Protein AF-A0A2R6CKK8-F1 (afdb_monomer_lite)

Sequence (234 aa):
MTVLDGSDPTDPTEVAMLETSEQFASAGATNSVAVSDRVLAVAVAAQPDQEPGRILFYDTDTLAFLASVTVGALPDYVTFSPDGSYLLSADEGEPSDDYSVDPEDDIEEGDQPADAAGDLGPEGLTFVSAADSPIDDALLIVGFETSGTTGVFRIKDAPPAIVGDSVPRDLDGDGFYEDIDGDGEFTIGDVQVFFQNYQSDVVQNNAEFFNFSESEPSEVSIGDVQALFQQVVD

Structure (mmCIF, N/CA/C/O backbone):
data_AF-A0A2R6CKK8-F1
#
_entry.id   AF-A0A2R6CKK8-F1
#
loop_
_atom_site.group_PDB
_atom_site.id
_atom_site.type_symbol
_atom_site.label_atom_id
_atom_site.label_alt_id
_atom_site.label_comp_id
_atom_site.label_asym_id
_atom_site.label_entity_id
_atom_site.label_seq_id
_atom_site.pdbx_PDB_ins_code
_atom_site.Cartn_x
_atom_site.Cartn_y
_atom_site.Cartn_z
_atom_site.occupancy
_atom_site.B_iso_or_equiv
_atom_site.auth_seq_id
_atom_site.auth_comp_id
_atom_site.auth_asym_id
_atom_site.auth_atom_id
_atom_site.pdbx_PDB_model_num
ATOM 1 N N . MET A 1 1 ? 13.133 -12.954 -16.048 1.00 88.19 1 MET A N 1
ATOM 2 C CA . MET A 1 1 ? 13.776 -13.249 -14.746 1.00 88.19 1 MET A CA 1
ATOM 3 C C . MET A 1 1 ? 14.275 -14.690 -14.731 1.00 88.19 1 MET A C 1
ATOM 5 O O . MET A 1 1 ? 13.560 -15.567 -15.198 1.00 88.19 1 MET A O 1
ATOM 9 N N . THR A 1 2 ? 15.469 -14.953 -14.202 1.00 92.88 2 THR A N 1
ATOM 10 C CA . THR A 1 2 ? 16.039 -16.312 -14.117 1.00 92.88 2 THR A CA 1
ATOM 11 C C . THR A 1 2 ? 15.906 -16.865 -12.698 1.00 92.88 2 THR A C 1
ATOM 13 O O . THR A 1 2 ? 16.197 -16.161 -11.736 1.00 92.88 2 THR A O 1
ATOM 16 N N . VAL A 1 3 ? 15.493 -18.125 -12.566 1.00 93.62 3 VAL A N 1
ATOM 17 C CA . VAL A 1 3 ? 15.428 -18.864 -11.298 1.00 93.62 3 VAL A CA 1
ATOM 18 C C . VAL A 1 3 ? 16.642 -19.781 -11.208 1.00 93.62 3 VAL A C 1
ATOM 20 O O . VAL A 1 3 ? 16.889 -20.580 -12.115 1.00 93.62 3 VAL A O 1
ATOM 23 N N . LEU A 1 4 ? 17.394 -19.673 -10.113 1.00 95.44 4 LEU A N 1
ATOM 24 C CA . LEU A 1 4 ? 18.636 -20.413 -9.897 1.00 95.44 4 LEU A CA 1
ATOM 25 C C . LEU A 1 4 ? 18.508 -21.376 -8.708 1.00 95.44 4 LEU A C 1
ATOM 27 O O . LEU A 1 4 ? 17.926 -21.033 -7.681 1.00 95.44 4 LEU A O 1
ATOM 31 N N . ASP A 1 5 ? 19.109 -22.557 -8.823 1.00 94.38 5 ASP A N 1
ATOM 32 C CA . ASP A 1 5 ? 19.432 -23.421 -7.690 1.00 94.38 5 ASP A CA 1
ATOM 33 C C . ASP A 1 5 ? 20.732 -22.907 -7.067 1.00 94.38 5 ASP A C 1
ATOM 35 O O . ASP A 1 5 ? 21.806 -22.997 -7.666 1.00 94.38 5 ASP A O 1
ATOM 39 N N . GLY A 1 6 ? 20.605 -22.334 -5.871 1.00 93.75 6 GLY A N 1
ATOM 40 C CA . GLY A 1 6 ? 21.709 -21.800 -5.075 1.00 93.75 6 GLY A CA 1
ATOM 41 C C . GLY A 1 6 ? 22.195 -22.738 -3.968 1.00 93.75 6 GLY A C 1
ATOM 42 O O . GLY A 1 6 ? 22.803 -22.265 -3.008 1.00 93.75 6 GLY A O 1
ATOM 43 N N . SER A 1 7 ? 21.906 -24.043 -4.039 1.00 96.44 7 SER A N 1
ATOM 44 C CA . SER A 1 7 ? 22.370 -25.023 -3.044 1.00 96.44 7 SER A CA 1
ATOM 45 C C . SER A 1 7 ? 23.898 -25.058 -2.901 1.00 96.44 7 SER A C 1
ATOM 47 O O . SER A 1 7 ? 24.397 -25.304 -1.799 1.00 96.44 7 SER A O 1
ATOM 49 N N . ASP A 1 8 ? 24.628 -24.734 -3.974 1.00 95.31 8 ASP A N 1
ATOM 50 C CA . ASP A 1 8 ? 26.007 -24.248 -3.917 1.00 95.31 8 ASP A CA 1
ATOM 51 C C . ASP A 1 8 ? 26.038 -22.736 -4.221 1.00 95.31 8 ASP A C 1
ATOM 53 O O . ASP A 1 8 ? 25.926 -22.334 -5.380 1.00 95.31 8 ASP A O 1
ATOM 57 N N . PRO A 1 9 ? 26.220 -21.863 -3.212 1.00 93.94 9 PRO A N 1
ATOM 58 C CA . PRO A 1 9 ? 26.239 -20.418 -3.431 1.00 93.94 9 PRO A CA 1
ATOM 59 C C . PRO A 1 9 ? 27.462 -19.937 -4.229 1.00 93.94 9 PRO A C 1
ATOM 61 O O . PRO A 1 9 ? 27.514 -18.772 -4.615 1.00 93.94 9 PRO A O 1
ATOM 64 N N . THR A 1 10 ? 28.466 -20.793 -4.452 1.00 97.00 10 THR A N 1
ATOM 65 C CA . THR A 1 10 ? 29.644 -20.466 -5.269 1.00 97.00 10 THR A CA 1
ATOM 66 C C . THR A 1 10 ? 29.502 -20.876 -6.735 1.00 97.00 10 THR A C 1
ATOM 68 O O . THR A 1 10 ? 30.294 -20.410 -7.555 1.00 97.00 10 THR A O 1
ATOM 71 N N . ASP A 1 11 ? 28.499 -21.694 -7.066 1.00 96.00 11 ASP A N 1
ATOM 72 C CA . ASP A 1 11 ? 28.201 -22.169 -8.423 1.00 96.00 11 ASP A CA 1
ATOM 73 C C . ASP A 1 11 ? 26.680 -22.338 -8.624 1.00 96.00 11 ASP A C 1
ATOM 75 O O . ASP A 1 11 ? 26.176 -23.461 -8.716 1.00 96.00 11 ASP A O 1
ATOM 79 N N . PRO A 1 12 ? 25.907 -21.237 -8.638 1.00 96.56 12 PRO A N 1
ATOM 80 C CA . PRO A 1 12 ? 24.469 -21.314 -8.846 1.00 96.56 12 PRO A CA 1
ATOM 81 C C . PRO A 1 12 ? 24.156 -21.793 -10.267 1.00 96.56 12 PRO A C 1
ATOM 83 O O . PRO A 1 12 ? 24.749 -21.331 -11.244 1.00 96.56 12 PRO A O 1
ATOM 86 N N . THR A 1 13 ? 23.181 -22.691 -10.394 1.00 97.50 13 THR A N 1
ATOM 87 C CA . THR A 1 13 ? 22.786 -23.261 -11.693 1.00 97.50 13 THR A CA 1
ATOM 88 C C . THR A 1 13 ? 21.373 -22.852 -12.072 1.00 97.50 13 THR A C 1
ATOM 90 O O . THR A 1 13 ? 20.513 -22.693 -11.215 1.00 97.50 13 THR A O 1
ATOM 93 N N . GLU A 1 14 ? 21.117 -22.659 -13.363 1.00 96.75 14 GLU A N 1
ATOM 94 C CA . GLU A 1 14 ? 19.786 -22.280 -13.837 1.00 96.75 14 GLU A CA 1
ATOM 95 C C . GLU A 1 14 ? 18.788 -23.438 -13.720 1.00 96.75 14 GLU A C 1
ATOM 97 O O . GLU A 1 14 ? 19.034 -24.543 -14.206 1.00 96.75 14 GLU A O 1
ATOM 102 N N . VAL A 1 15 ? 17.644 -23.154 -13.095 1.00 95.25 15 VAL A N 1
ATOM 103 C CA . VAL A 1 15 ? 16.503 -24.072 -12.962 1.00 95.25 15 VAL A CA 1
ATOM 104 C C . VAL A 1 15 ? 15.436 -23.749 -13.997 1.00 95.25 15 VAL A C 1
ATOM 106 O O . VAL A 1 15 ? 14.879 -24.659 -14.613 1.00 95.25 15 VAL A O 1
ATOM 109 N N . ALA A 1 16 ? 15.132 -22.462 -14.173 1.00 94.88 16 ALA A N 1
ATOM 110 C CA . ALA A 1 16 ? 14.088 -22.000 -15.074 1.00 94.88 16 ALA A CA 1
ATOM 111 C C . ALA A 1 16 ? 14.287 -20.536 -15.479 1.00 94.88 16 ALA A C 1
ATOM 113 O O . ALA A 1 16 ? 14.941 -19.758 -14.782 1.00 94.88 16 ALA A O 1
ATOM 114 N N . MET A 1 17 ? 13.621 -20.151 -16.565 1.00 93.31 17 MET A N 1
ATOM 115 C CA . MET A 1 17 ? 13.471 -18.766 -16.991 1.00 93.31 17 MET A CA 1
ATOM 116 C C . MET A 1 17 ? 11.987 -18.399 -16.978 1.00 93.31 17 MET A C 1
ATOM 118 O O . MET A 1 17 ? 11.164 -19.089 -17.577 1.00 93.31 17 MET A O 1
ATOM 122 N N . LEU A 1 18 ? 11.657 -17.327 -16.263 1.00 93.25 18 LEU A N 1
ATOM 123 C CA . LEU A 1 18 ? 10.330 -16.727 -16.229 1.00 93.25 18 LEU A CA 1
ATOM 124 C C . LEU A 1 18 ? 10.296 -15.531 -17.181 1.00 93.25 18 LEU A C 1
ATOM 126 O O . LEU A 1 18 ? 10.917 -14.492 -16.927 1.00 93.25 18 LEU A O 1
ATOM 130 N N . GLU A 1 19 ? 9.575 -15.710 -18.285 1.00 93.56 19 GLU A N 1
ATOM 131 C CA . GLU A 1 19 ? 9.385 -14.714 -19.338 1.00 93.56 19 GLU A CA 1
ATOM 132 C C . GLU A 1 19 ? 8.219 -13.789 -18.977 1.00 93.56 19 GLU A C 1
ATOM 134 O O . GLU A 1 19 ? 7.049 -14.091 -19.215 1.00 93.56 19 GLU A O 1
ATOM 139 N N . THR A 1 20 ? 8.527 -12.634 -18.386 1.00 93.75 20 THR A N 1
ATOM 140 C CA . THR A 1 20 ? 7.512 -11.649 -17.972 1.00 93.75 20 THR A CA 1
ATOM 141 C C . THR A 1 20 ? 6.719 -11.101 -19.159 1.00 93.75 20 THR A C 1
ATOM 143 O O . THR A 1 20 ? 5.530 -10.816 -19.025 1.00 93.75 20 THR A O 1
ATOM 146 N N . SER A 1 21 ? 7.339 -11.059 -20.344 1.00 94.44 21 SER A N 1
ATOM 147 C CA . SER A 1 21 ? 6.704 -10.641 -21.598 1.00 94.44 21 SER A CA 1
ATOM 148 C C . SER A 1 21 ? 5.512 -11.511 -22.024 1.00 94.44 21 SER A C 1
ATOM 150 O O . SER A 1 21 ? 4.631 -11.031 -22.739 1.00 94.44 21 SER A O 1
ATOM 152 N N . GLU A 1 22 ? 5.425 -12.762 -21.553 1.00 95.00 22 GLU A N 1
ATOM 153 C CA . GLU A 1 22 ? 4.260 -13.621 -21.802 1.00 95.00 22 GLU A CA 1
ATOM 154 C C . GLU A 1 22 ? 3.007 -13.135 -21.063 1.00 95.00 22 GLU A C 1
ATOM 156 O O . GLU A 1 22 ? 1.893 -13.348 -21.542 1.00 95.00 22 GLU A O 1
ATOM 161 N N . GLN A 1 23 ? 3.187 -12.482 -19.910 1.00 96.69 23 GLN A N 1
ATOM 162 C CA . GLN A 1 23 ? 2.096 -12.009 -19.047 1.00 96.69 23 GLN A CA 1
ATOM 163 C C . GLN A 1 23 ? 1.890 -10.496 -19.143 1.00 96.69 23 GLN A C 1
ATOM 165 O O . GLN A 1 23 ? 0.817 -9.984 -18.821 1.00 96.69 23 GLN A O 1
ATOM 170 N N . PHE A 1 24 ? 2.902 -9.776 -19.622 1.00 97.12 24 PHE A N 1
ATOM 171 C CA . PHE A 1 24 ? 2.877 -8.337 -19.799 1.00 97.12 24 PHE A CA 1
ATOM 172 C C . PHE A 1 24 ? 3.635 -7.956 -21.072 1.00 97.12 24 PHE A C 1
ATOM 174 O O . PHE A 1 24 ? 4.856 -7.908 -21.093 1.00 97.12 24 PHE A O 1
ATOM 181 N N . ALA A 1 25 ? 2.909 -7.695 -22.161 1.00 96.44 25 ALA A N 1
ATOM 182 C CA . ALA A 1 25 ? 3.509 -7.530 -23.489 1.00 96.44 25 ALA A CA 1
ATOM 183 C C . ALA A 1 25 ? 4.531 -6.380 -23.587 1.00 96.44 25 ALA A C 1
ATOM 185 O O . ALA A 1 25 ? 5.459 -6.459 -24.389 1.00 96.44 25 ALA A O 1
ATOM 186 N N . SER A 1 26 ? 4.357 -5.329 -22.784 1.00 95.88 26 SER A N 1
ATOM 187 C CA . SER A 1 26 ? 5.274 -4.192 -22.664 1.00 95.88 26 SER A CA 1
ATOM 188 C C . SER A 1 26 ? 6.225 -4.327 -21.472 1.00 95.88 26 SER A C 1
ATOM 190 O O . SER A 1 26 ? 6.715 -3.318 -20.990 1.00 95.88 26 SER A O 1
ATOM 192 N N . ALA A 1 27 ? 6.468 -5.541 -20.968 1.00 96.44 27 ALA A N 1
ATOM 193 C CA . ALA A 1 27 ? 7.395 -5.757 -19.862 1.00 96.44 27 ALA A CA 1
ATOM 194 C C . ALA A 1 27 ? 8.793 -5.218 -20.197 1.00 96.44 27 ALA A C 1
ATOM 196 O O . ALA A 1 27 ? 9.418 -5.637 -21.176 1.00 96.44 27 ALA A O 1
ATOM 197 N N . GLY A 1 28 ? 9.263 -4.314 -19.347 1.00 95.06 28 GLY A N 1
ATOM 198 C CA . GLY A 1 28 ? 10.630 -3.834 -19.269 1.00 95.06 28 GLY A CA 1
ATOM 199 C C . GLY A 1 28 ? 11.424 -4.603 -18.219 1.00 95.06 28 GLY A C 1
ATOM 200 O O . GLY A 1 28 ? 11.384 -5.837 -18.154 1.00 95.06 28 GLY A O 1
ATOM 201 N N . ALA A 1 29 ? 12.178 -3.860 -17.412 1.00 93.25 29 ALA A N 1
ATOM 202 C CA . ALA A 1 29 ? 13.008 -4.416 -16.354 1.00 93.25 29 ALA A CA 1
ATOM 203 C C . ALA A 1 29 ? 12.176 -5.103 -15.256 1.00 93.25 29 ALA A C 1
ATOM 205 O O . ALA A 1 29 ? 11.026 -4.750 -14.994 1.00 93.25 29 ALA A O 1
ATOM 206 N N . THR A 1 30 ? 12.770 -6.119 -14.626 1.00 95.31 30 THR A N 1
ATOM 207 C CA . THR A 1 30 ? 12.259 -6.707 -13.383 1.00 95.31 30 THR A CA 1
ATOM 208 C C . THR A 1 30 ? 13.112 -6.190 -12.234 1.00 95.31 30 THR A C 1
ATOM 210 O O . THR A 1 30 ? 14.274 -6.597 -12.147 1.00 95.31 30 THR A O 1
ATOM 213 N N . ASN A 1 31 ? 12.560 -5.317 -11.395 1.00 93.62 31 ASN A N 1
ATOM 214 C CA . ASN A 1 31 ? 13.356 -4.525 -10.451 1.00 93.62 31 ASN A CA 1
ATOM 215 C C . ASN A 1 31 ? 13.451 -5.191 -9.073 1.00 93.62 31 ASN A C 1
ATOM 217 O O . ASN A 1 31 ? 14.537 -5.300 -8.508 1.00 93.62 31 ASN A O 1
ATOM 221 N N . SER A 1 32 ? 12.349 -5.771 -8.588 1.00 95.69 32 SER A N 1
ATOM 222 C CA . SER A 1 32 ? 12.300 -6.384 -7.258 1.00 95.69 32 SER A CA 1
ATOM 223 C C . SER A 1 32 ? 11.451 -7.649 -7.197 1.00 95.69 32 SER A C 1
ATOM 225 O O . SER A 1 32 ? 10.619 -7.928 -8.065 1.00 95.69 32 SER A O 1
ATOM 227 N N . VAL A 1 33 ? 11.707 -8.452 -6.164 1.00 96.56 33 VAL A N 1
ATOM 228 C CA . VAL A 1 33 ? 10.987 -9.688 -5.866 1.00 96.56 33 VAL A CA 1
ATOM 229 C C . VAL A 1 33 ? 10.734 -9.830 -4.370 1.00 96.56 33 VAL A C 1
ATOM 231 O O . VAL A 1 33 ? 11.612 -9.564 -3.552 1.00 96.56 33 VAL A O 1
ATOM 234 N N . ALA A 1 34 ? 9.560 -10.344 -4.014 1.00 96.31 34 ALA A N 1
ATOM 235 C CA . ALA A 1 34 ? 9.204 -10.695 -2.642 1.00 96.31 34 ALA A CA 1
ATOM 236 C C . ALA A 1 34 ? 8.512 -12.058 -2.603 1.00 96.31 34 ALA A C 1
ATOM 238 O O . ALA A 1 34 ? 7.864 -12.462 -3.568 1.00 96.31 34 ALA A O 1
ATOM 239 N N . VAL A 1 35 ? 8.633 -12.779 -1.487 1.00 96.44 35 VAL A N 1
ATOM 240 C CA . VAL A 1 35 ? 7.984 -14.084 -1.309 1.00 96.44 35 VAL A CA 1
ATOM 241 C C . VAL A 1 35 ? 7.219 -14.113 0.006 1.00 96.44 35 VAL A C 1
ATOM 243 O O . VAL A 1 35 ? 7.790 -13.815 1.053 1.00 96.44 35 VAL A O 1
ATOM 246 N N . SER A 1 36 ? 5.959 -14.539 -0.044 1.00 95.94 36 SER A N 1
ATOM 247 C CA . SER A 1 36 ? 5.143 -14.847 1.134 1.00 95.94 36 SER A CA 1
ATOM 248 C C . SER A 1 36 ? 4.247 -16.047 0.846 1.00 95.94 36 SER A C 1
ATOM 250 O O . SER A 1 36 ? 3.729 -16.171 -0.258 1.00 95.94 36 SER A O 1
ATOM 252 N N . ASP A 1 37 ? 4.119 -16.974 1.798 1.00 94.38 37 ASP A N 1
ATOM 253 C CA . ASP A 1 37 ? 3.236 -18.151 1.715 1.00 94.38 37 ASP A CA 1
ATOM 254 C C . ASP A 1 37 ? 3.223 -18.889 0.358 1.00 94.38 37 ASP A C 1
ATOM 256 O O . ASP A 1 37 ? 2.177 -19.270 -0.164 1.00 94.38 37 ASP A O 1
ATOM 260 N N . ARG A 1 38 ? 4.419 -19.160 -0.189 1.00 95.00 38 ARG A N 1
ATOM 261 C CA . ARG A 1 38 ? 4.648 -19.811 -1.503 1.00 95.00 38 ARG A CA 1
ATOM 262 C C . ARG A 1 38 ? 4.206 -19.008 -2.728 1.00 95.00 38 ARG A C 1
ATOM 264 O O . ARG A 1 38 ? 4.133 -19.550 -3.830 1.00 95.00 38 ARG A O 1
ATOM 271 N N . VAL A 1 39 ? 3.948 -17.722 -2.568 1.00 97.06 39 VAL A N 1
ATOM 272 C CA . VAL A 1 39 ? 3.705 -16.794 -3.665 1.00 97.06 39 VAL A CA 1
ATOM 273 C C . VAL A 1 39 ? 4.942 -15.926 -3.846 1.00 97.06 39 VAL A C 1
ATOM 275 O O . VAL A 1 39 ? 5.394 -15.275 -2.909 1.00 97.06 39 VAL A O 1
ATOM 278 N N . LEU A 1 40 ? 5.486 -15.924 -5.057 1.00 97.50 40 LEU A N 1
ATOM 279 C CA . LEU A 1 40 ? 6.509 -14.994 -5.519 1.00 97.50 40 LEU A CA 1
ATOM 280 C C . LEU A 1 40 ? 5.822 -13.815 -6.209 1.00 97.50 40 LEU A C 1
ATOM 282 O O . LEU A 1 40 ? 5.138 -14.016 -7.209 1.00 97.50 40 LEU A O 1
ATOM 286 N N . ALA A 1 41 ? 6.034 -12.606 -5.702 1.00 97.88 41 ALA A N 1
ATOM 287 C CA . ALA A 1 41 ? 5.706 -11.353 -6.368 1.00 97.88 41 ALA A CA 1
ATOM 288 C C . ALA A 1 41 ? 6.947 -10.821 -7.096 1.00 97.88 41 ALA A C 1
ATOM 290 O O . ALA A 1 41 ? 8.044 -10.846 -6.538 1.00 97.88 41 ALA A O 1
ATOM 291 N N . VAL A 1 42 ? 6.775 -10.345 -8.328 1.00 98.06 42 VAL A N 1
ATOM 292 C CA . VAL A 1 42 ? 7.837 -9.765 -9.163 1.00 98.06 42 VAL A CA 1
ATOM 293 C C . VAL A 1 42 ? 7.382 -8.399 -9.655 1.00 98.06 42 VAL A C 1
ATOM 295 O O . VAL A 1 42 ? 6.372 -8.324 -10.354 1.00 98.06 42 VAL A O 1
ATOM 298 N N . ALA A 1 43 ? 8.127 -7.350 -9.320 1.00 97.25 43 ALA A N 1
ATOM 299 C CA . ALA A 1 43 ? 7.922 -6.000 -9.828 1.00 97.25 43 ALA A CA 1
ATOM 300 C C . ALA A 1 43 ? 8.483 -5.883 -11.247 1.00 97.25 43 ALA A C 1
ATOM 302 O O . ALA A 1 43 ? 9.638 -6.241 -11.493 1.00 97.25 43 ALA A O 1
ATOM 303 N N . VAL A 1 44 ? 7.651 -5.447 -12.191 1.00 97.75 44 VAL A N 1
ATOM 304 C CA . VAL A 1 44 ? 7.986 -5.374 -13.615 1.00 97.75 44 VAL A CA 1
ATOM 305 C C . VAL A 1 44 ? 7.596 -4.009 -14.166 1.00 97.75 44 VAL A C 1
ATOM 307 O O . VAL A 1 44 ? 6.410 -3.683 -14.241 1.00 97.75 44 VAL A O 1
ATOM 310 N N . ALA A 1 45 ? 8.589 -3.242 -14.604 1.00 96.19 45 ALA A N 1
ATOM 311 C CA . ALA A 1 45 ? 8.390 -1.981 -15.303 1.00 96.19 45 ALA A CA 1
ATOM 312 C C . ALA A 1 45 ? 7.706 -2.183 -16.662 1.00 96.19 45 ALA A C 1
ATOM 314 O O . ALA A 1 45 ? 7.761 -3.266 -17.258 1.00 96.19 45 ALA A O 1
ATOM 315 N N . ALA A 1 46 ? 7.056 -1.136 -17.161 1.00 96.38 46 ALA A N 1
ATOM 316 C CA . ALA A 1 46 ? 6.544 -1.089 -18.523 1.00 96.38 46 ALA A CA 1
ATOM 317 C C . ALA A 1 46 ? 7.614 -0.581 -19.506 1.00 96.38 46 ALA A C 1
ATOM 319 O O . ALA A 1 46 ? 8.745 -0.290 -19.134 1.00 96.38 46 ALA A O 1
ATOM 320 N N . GLN A 1 47 ? 7.257 -0.515 -20.787 1.00 94.12 47 GLN A N 1
ATOM 321 C CA . GLN A 1 47 ? 8.034 0.134 -21.837 1.00 94.12 47 GLN A CA 1
ATOM 322 C C . GLN A 1 47 ? 7.060 0.936 -22.715 1.00 94.12 47 GLN A C 1
ATOM 324 O O . GLN A 1 47 ? 6.208 0.318 -23.372 1.00 94.12 47 GLN A O 1
ATOM 329 N N . PRO A 1 48 ? 7.175 2.276 -22.769 1.00 92.69 48 PRO A N 1
ATOM 330 C CA . PRO A 1 48 ? 8.167 3.107 -22.065 1.00 92.69 48 PRO A CA 1
ATOM 331 C C . PRO A 1 48 ? 7.978 3.109 -20.537 1.00 92.69 48 PRO A C 1
ATOM 333 O O . PRO A 1 48 ? 6.936 2.679 -20.046 1.00 92.69 48 PRO A O 1
ATOM 336 N N . ASP A 1 49 ? 8.992 3.577 -19.809 1.00 89.88 49 ASP A N 1
ATOM 337 C CA . ASP A 1 49 ? 9.070 3.498 -18.341 1.00 89.88 49 ASP A CA 1
ATOM 338 C C . ASP A 1 49 ? 8.011 4.349 -17.620 1.00 89.88 49 ASP A C 1
ATOM 340 O O . ASP A 1 49 ? 7.599 4.016 -16.514 1.00 89.88 49 ASP A O 1
ATOM 344 N N . GLN A 1 50 ? 7.485 5.378 -18.294 1.00 90.38 50 GLN A N 1
ATOM 345 C CA . GLN A 1 50 ? 6.399 6.232 -17.796 1.00 90.38 50 GLN A CA 1
ATOM 346 C C . GLN A 1 50 ? 5.041 5.516 -17.726 1.00 90.38 50 GLN A C 1
ATOM 348 O O . GLN A 1 50 ? 4.100 6.028 -17.122 1.00 90.38 50 GLN A O 1
ATOM 353 N N . GLU A 1 51 ? 4.892 4.367 -18.388 1.00 93.38 51 GLU A N 1
ATOM 354 C CA . GLU A 1 51 ? 3.634 3.626 -18.359 1.00 93.38 51 GLU A CA 1
ATOM 355 C C . GLU A 1 51 ? 3.505 2.800 -17.065 1.00 93.38 51 GLU A C 1
ATOM 357 O O . GLU A 1 51 ? 4.503 2.288 -16.551 1.00 93.38 51 GLU A O 1
ATOM 362 N N . PRO A 1 52 ? 2.273 2.584 -16.568 1.00 94.75 52 PRO A N 1
ATOM 363 C CA . PRO A 1 52 ? 2.017 1.744 -15.402 1.00 94.75 52 PRO A CA 1
ATOM 364 C C . PRO A 1 52 ? 2.653 0.352 -15.513 1.00 94.75 52 PRO A C 1
ATOM 366 O O . PRO A 1 52 ? 2.399 -0.402 -16.466 1.00 94.75 52 PRO A O 1
ATOM 369 N N . GLY A 1 53 ? 3.455 -0.004 -14.512 1.00 96.75 53 GLY A N 1
ATOM 370 C CA . GLY A 1 53 ? 4.076 -1.311 -14.374 1.00 96.75 53 GLY A CA 1
ATOM 371 C C . GLY A 1 53 ? 3.108 -2.377 -13.864 1.00 96.75 53 GLY A C 1
ATOM 372 O O . GLY A 1 53 ? 1.888 -2.194 -13.761 1.00 96.75 53 GLY A O 1
ATOM 373 N N . ARG A 1 54 ? 3.655 -3.552 -13.547 1.00 97.69 54 ARG A N 1
ATOM 374 C CA . ARG A 1 54 ? 2.892 -4.663 -12.970 1.00 97.69 54 ARG A CA 1
ATOM 375 C C . ARG A 1 54 ? 3.654 -5.394 -11.888 1.00 97.69 54 ARG A C 1
ATOM 377 O O . ARG A 1 54 ? 4.843 -5.661 -12.031 1.00 97.69 54 ARG A O 1
ATOM 384 N N . ILE A 1 55 ? 2.905 -5.875 -10.902 1.00 98.25 55 ILE A N 1
ATOM 385 C CA . ILE A 1 55 ? 3.348 -6.976 -10.054 1.00 98.25 55 ILE A CA 1
ATOM 386 C C . ILE A 1 55 ? 2.805 -8.279 -10.630 1.00 98.25 55 ILE A C 1
ATOM 388 O O . ILE A 1 55 ? 1.592 -8.446 -10.788 1.00 98.25 55 ILE A O 1
ATOM 392 N N . LEU A 1 56 ? 3.702 -9.204 -10.962 1.00 98.25 56 LEU A N 1
ATOM 393 C CA . LEU A 1 56 ? 3.364 -10.546 -11.429 1.00 98.25 56 LEU A CA 1
ATOM 394 C C . LEU A 1 56 ? 3.513 -11.547 -10.282 1.00 98.25 56 LEU A C 1
ATOM 396 O O . LEU A 1 56 ? 4.542 -11.569 -9.610 1.00 98.25 56 LEU A O 1
ATOM 400 N N . PHE A 1 57 ? 2.506 -12.397 -10.090 1.00 98.00 57 PHE A N 1
ATOM 401 C CA . PHE A 1 57 ? 2.483 -13.405 -9.035 1.00 98.00 57 PHE A CA 1
ATOM 402 C C . PHE A 1 57 ? 2.686 -14.806 -9.607 1.00 98.00 57 PHE A C 1
ATOM 404 O O . PHE A 1 57 ? 2.017 -15.195 -10.569 1.00 98.00 57 PHE A O 1
ATOM 411 N N . TYR A 1 58 ? 3.562 -15.582 -8.977 1.00 98.06 58 TYR A N 1
ATOM 412 C CA . TYR A 1 58 ? 3.879 -16.958 -9.347 1.00 98.06 58 TYR A CA 1
ATOM 413 C C . TYR A 1 58 ? 3.850 -17.876 -8.125 1.00 98.06 58 TYR A C 1
ATOM 415 O O . TYR A 1 58 ? 4.201 -17.471 -7.021 1.00 98.06 58 TYR A O 1
ATOM 423 N N . ASP A 1 59 ? 3.468 -19.131 -8.326 1.00 97.44 59 ASP A N 1
ATOM 424 C CA . ASP A 1 59 ? 3.598 -20.179 -7.314 1.00 97.44 59 ASP A CA 1
ATOM 425 C C . ASP A 1 59 ? 5.071 -20.598 -7.192 1.00 97.44 59 ASP A C 1
ATOM 427 O O . ASP A 1 59 ? 5.709 -20.913 -8.194 1.00 97.44 59 ASP A O 1
ATOM 431 N N . THR A 1 60 ? 5.644 -20.612 -5.989 1.00 95.94 60 THR A N 1
ATOM 432 C CA . THR A 1 60 ? 7.080 -20.900 -5.811 1.00 95.94 60 THR A CA 1
ATOM 433 C C . THR A 1 60 ? 7.437 -22.369 -6.015 1.00 95.94 60 THR A C 1
ATOM 435 O O . THR A 1 60 ? 8.598 -22.676 -6.275 1.00 95.94 60 THR A O 1
ATOM 438 N N . ASP A 1 61 ? 6.473 -23.284 -5.878 1.00 94.69 61 ASP A N 1
ATOM 439 C CA . ASP A 1 61 ? 6.714 -24.726 -5.992 1.00 94.69 61 ASP A CA 1
ATOM 440 C C . ASP A 1 61 ? 6.709 -25.174 -7.465 1.00 94.69 61 ASP A C 1
ATOM 442 O O . ASP A 1 61 ? 7.465 -26.062 -7.865 1.00 94.69 61 ASP A O 1
ATOM 446 N N . THR A 1 62 ? 5.852 -24.565 -8.284 1.00 96.38 62 THR A N 1
ATOM 447 C CA . THR A 1 62 ? 5.601 -24.948 -9.682 1.00 96.38 62 THR A CA 1
ATOM 448 C C . THR A 1 62 ? 6.034 -23.901 -10.699 1.00 96.38 62 THR A C 1
ATOM 450 O O . THR A 1 62 ? 6.100 -24.213 -11.889 1.00 96.38 62 THR A O 1
ATOM 453 N N . LEU A 1 63 ? 6.319 -22.676 -10.250 1.00 95.62 63 LEU A N 1
ATOM 454 C CA . LEU A 1 63 ? 6.591 -21.496 -11.075 1.00 95.62 63 LEU A CA 1
ATOM 455 C C . LEU A 1 63 ? 5.432 -21.118 -12.012 1.00 95.62 63 LEU A C 1
ATOM 457 O O . LEU A 1 63 ? 5.617 -20.380 -12.980 1.00 95.62 63 LEU A O 1
ATOM 461 N N . ALA A 1 64 ? 4.226 -21.620 -11.738 1.00 96.38 64 ALA A N 1
ATOM 462 C CA . ALA A 1 64 ? 3.039 -21.284 -12.505 1.00 96.38 64 ALA A CA 1
ATOM 463 C C . ALA A 1 64 ? 2.621 -19.835 -12.236 1.00 96.38 64 ALA A C 1
ATOM 465 O O . ALA A 1 64 ? 2.585 -19.399 -11.087 1.00 96.38 64 ALA A O 1
ATOM 466 N N . PHE A 1 65 ? 2.263 -19.108 -13.294 1.00 97.81 65 PHE A N 1
ATOM 467 C CA . PHE A 1 65 ? 1.639 -17.794 -13.164 1.00 97.81 65 PHE A CA 1
ATOM 468 C C . PHE A 1 65 ? 0.296 -17.911 -12.432 1.00 97.81 65 PHE A C 1
ATOM 470 O O . PHE A 1 65 ? -0.525 -18.771 -12.759 1.00 97.81 65 PHE A O 1
ATOM 477 N N . LEU A 1 66 ? 0.081 -17.030 -11.458 1.00 97.62 66 LEU A N 1
ATOM 478 C CA . LEU A 1 66 ? -1.121 -16.980 -10.632 1.00 97.62 66 LEU A CA 1
ATOM 479 C C . LEU A 1 66 ? -2.017 -15.806 -11.024 1.00 97.62 66 LEU A C 1
ATOM 481 O O . LEU A 1 66 ? -3.195 -15.997 -11.324 1.00 97.62 66 LEU A O 1
ATOM 485 N N . ALA A 1 67 ? -1.464 -14.594 -11.001 1.00 97.50 67 ALA A N 1
ATOM 486 C CA . ALA A 1 67 ? -2.198 -13.354 -11.216 1.00 97.50 67 ALA A CA 1
ATOM 487 C C . ALA A 1 67 ? -1.242 -12.193 -11.524 1.00 97.50 67 ALA A C 1
ATOM 489 O O . ALA A 1 67 ? -0.027 -12.313 -11.381 1.00 97.50 67 ALA A O 1
ATOM 490 N N . SER A 1 68 ? -1.802 -11.045 -11.903 1.00 97.69 68 SER A N 1
ATOM 491 C CA . SER A 1 68 ? -1.059 -9.788 -12.010 1.00 97.69 68 SER A CA 1
ATOM 492 C C . SER A 1 68 ? -1.901 -8.616 -11.528 1.00 97.69 68 SER A C 1
ATOM 494 O O . SER A 1 68 ? -3.106 -8.603 -11.791 1.00 97.69 68 SER A O 1
ATOM 496 N N . VAL A 1 69 ? -1.257 -7.611 -10.944 1.00 96.06 69 VAL A N 1
ATOM 497 C CA . VAL A 1 69 ? -1.864 -6.325 -10.572 1.00 96.06 69 VAL A CA 1
ATOM 498 C C . VAL A 1 69 ? -1.102 -5.202 -11.275 1.00 96.06 69 VAL A C 1
ATOM 500 O O . VAL A 1 69 ? 0.116 -5.287 -11.414 1.00 96.06 69 VAL A O 1
ATOM 503 N N . THR A 1 70 ? -1.820 -4.193 -11.769 1.00 96.00 70 THR A N 1
ATOM 504 C CA . THR A 1 70 ? -1.216 -2.964 -12.309 1.00 96.00 70 THR A CA 1
ATOM 505 C C . THR A 1 70 ? -0.861 -2.037 -11.150 1.00 96.00 70 THR A C 1
ATOM 507 O O . THR A 1 70 ? -1.683 -1.867 -10.253 1.00 96.00 70 THR A O 1
ATOM 510 N N . VAL A 1 71 ? 0.330 -1.453 -11.193 1.00 94.19 71 VAL A N 1
ATOM 511 C CA . VAL A 1 71 ? 0.852 -0.477 -10.218 1.00 94.19 71 VAL A CA 1
ATOM 512 C C . VAL A 1 71 ? 1.335 0.771 -10.962 1.00 94.19 71 VAL A C 1
ATOM 514 O O . VAL A 1 71 ? 1.122 0.860 -12.175 1.00 94.19 71 VAL A O 1
ATOM 517 N N . GLY A 1 72 ? 1.928 1.736 -10.264 1.00 90.38 72 GLY A N 1
ATOM 518 C CA . GLY A 1 72 ? 2.489 2.948 -10.850 1.00 90.38 72 GLY A CA 1
ATOM 519 C C . GLY A 1 72 ? 3.632 2.688 -11.835 1.00 90.38 72 GLY A C 1
ATOM 520 O O . GLY A 1 72 ? 3.983 1.547 -12.163 1.00 90.38 72 GLY A O 1
ATOM 521 N N . ALA A 1 73 ? 4.172 3.776 -12.376 1.00 91.94 73 ALA A N 1
ATOM 522 C CA . ALA A 1 73 ? 5.323 3.731 -13.269 1.00 91.94 73 ALA A CA 1
ATOM 523 C C . ALA A 1 73 ? 6.577 3.294 -12.495 1.00 91.94 73 ALA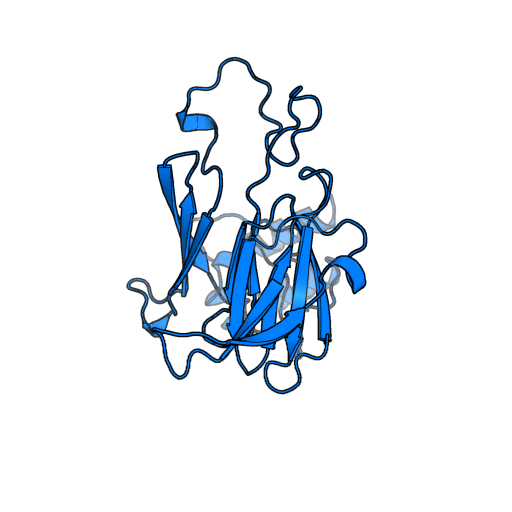 A C 1
ATOM 525 O O . ALA A 1 73 ? 6.759 3.684 -11.347 1.00 91.94 73 ALA A O 1
ATOM 526 N N . LEU A 1 74 ? 7.433 2.488 -13.132 1.00 92.31 74 LEU A N 1
ATOM 527 C CA . LEU A 1 74 ? 8.687 1.995 -12.539 1.00 92.31 74 LEU A CA 1
ATOM 528 C C . LEU A 1 74 ? 8.540 1.433 -11.104 1.00 92.31 74 LEU A C 1
ATOM 530 O O . LEU A 1 74 ? 9.123 1.973 -10.169 1.00 92.31 74 LEU A O 1
ATOM 534 N N . PRO A 1 75 ? 7.797 0.327 -10.899 1.00 94.00 75 PRO A N 1
ATOM 535 C CA . PRO A 1 75 ? 7.761 -0.335 -9.601 1.00 94.00 75 PRO A CA 1
ATOM 536 C C . PRO A 1 75 ? 9.149 -0.886 -9.275 1.00 94.00 75 PRO A C 1
ATOM 538 O O . PRO A 1 75 ? 9.596 -1.870 -9.877 1.00 94.00 75 PRO A O 1
ATOM 541 N N . ASP A 1 76 ? 9.832 -0.242 -8.340 1.00 90.44 76 ASP A N 1
ATOM 542 C CA . ASP A 1 76 ? 11.222 -0.526 -8.018 1.00 90.44 76 ASP A CA 1
ATOM 543 C C . ASP A 1 76 ? 11.351 -1.503 -6.849 1.00 90.44 76 ASP A C 1
ATOM 545 O O . ASP A 1 76 ? 12.182 -2.411 -6.884 1.00 90.44 76 ASP A O 1
ATOM 549 N N . TYR A 1 77 ? 10.428 -1.450 -5.881 1.00 92.62 77 TYR A N 1
ATOM 550 C CA . TYR A 1 77 ? 10.439 -2.351 -4.728 1.00 92.62 77 TYR A CA 1
ATOM 551 C C . TYR A 1 77 ? 9.087 -2.971 -4.431 1.00 92.62 77 TYR A C 1
ATOM 553 O O . TYR A 1 77 ? 8.054 -2.320 -4.513 1.00 92.62 77 TYR A O 1
ATOM 561 N N . VAL A 1 78 ? 9.091 -4.232 -3.995 1.00 94.12 78 VAL A N 1
ATOM 562 C CA . VAL A 1 78 ? 7.896 -4.888 -3.463 1.00 94.12 78 VAL A CA 1
ATOM 563 C C . VAL A 1 78 ? 8.178 -5.597 -2.156 1.00 94.12 78 VAL A C 1
ATOM 565 O O . VAL A 1 78 ? 9.236 -6.192 -1.965 1.00 94.12 78 VAL A O 1
ATOM 568 N N . THR A 1 79 ? 7.199 -5.585 -1.257 1.00 92.69 79 THR A N 1
ATOM 569 C CA . THR A 1 79 ? 7.254 -6.363 -0.019 1.00 92.69 79 THR A CA 1
ATOM 570 C C . THR A 1 79 ? 5.866 -6.802 0.426 1.00 92.69 79 THR A C 1
ATOM 572 O O . THR A 1 79 ? 4.875 -6.127 0.160 1.00 92.69 79 THR A O 1
ATOM 575 N N . PHE A 1 80 ? 5.791 -7.940 1.109 1.00 91.69 80 PHE A N 1
ATOM 576 C CA . PHE A 1 80 ? 4.561 -8.389 1.756 1.00 91.69 80 PHE A CA 1
ATOM 577 C C . PHE A 1 80 ? 4.496 -7.865 3.193 1.00 91.69 80 PHE A C 1
ATOM 579 O O . PHE A 1 80 ? 5.525 -7.742 3.865 1.00 91.69 80 PHE A O 1
ATOM 586 N N . SER A 1 81 ? 3.286 -7.624 3.700 1.00 86.38 81 SER A N 1
ATOM 587 C CA . SER A 1 81 ? 3.076 -7.489 5.141 1.00 86.38 81 SER A CA 1
ATOM 588 C C . SER A 1 81 ? 3.487 -8.789 5.860 1.00 86.38 81 SER A C 1
ATOM 590 O O . SER A 1 81 ? 3.458 -9.866 5.255 1.00 86.38 81 SER A O 1
ATOM 592 N N . PRO A 1 82 ? 3.873 -8.743 7.151 1.00 83.75 82 PRO A N 1
ATOM 593 C CA . PRO A 1 82 ? 4.348 -9.924 7.879 1.00 83.75 82 PRO A CA 1
ATOM 594 C C . PRO A 1 82 ? 3.359 -11.095 7.934 1.00 83.75 82 PRO A C 1
ATOM 596 O O . PRO A 1 82 ? 3.772 -12.246 8.047 1.00 83.75 82 PRO A O 1
ATOM 599 N N . ASP A 1 83 ? 2.062 -10.806 7.880 1.00 82.31 83 ASP A N 1
ATOM 600 C CA . ASP A 1 83 ? 0.969 -11.779 7.834 1.00 82.31 83 ASP A CA 1
ATOM 601 C C . ASP A 1 83 ? 0.555 -12.163 6.399 1.00 82.31 83 ASP A C 1
ATOM 603 O O . ASP A 1 83 ? -0.342 -12.984 6.220 1.00 82.31 83 ASP A O 1
ATOM 607 N N . GLY A 1 84 ? 1.191 -11.571 5.382 1.00 86.19 84 GLY A N 1
ATOM 608 C CA . GLY A 1 84 ? 0.944 -11.821 3.964 1.00 86.19 84 GLY A CA 1
ATOM 609 C C . GLY A 1 84 ? -0.381 -11.279 3.426 1.00 86.19 84 GLY A C 1
ATOM 610 O O . GLY A 1 84 ? -0.705 -11.556 2.272 1.00 86.19 84 GLY A O 1
ATOM 611 N N . SER A 1 85 ? -1.153 -10.535 4.225 1.00 83.00 85 SER A N 1
ATOM 612 C CA . SER A 1 85 ? -2.465 -10.011 3.824 1.00 83.00 85 SER A CA 1
ATOM 613 C C . SER A 1 85 ? -2.375 -8.850 2.829 1.00 83.00 85 SER A C 1
ATOM 615 O O . SER A 1 85 ? -3.282 -8.679 2.013 1.00 83.00 85 SER A O 1
ATOM 617 N N . TYR A 1 86 ? -1.261 -8.115 2.837 1.00 84.38 86 TYR A N 1
ATOM 618 C CA . TYR A 1 86 ? -0.988 -7.006 1.930 1.00 84.38 86 TYR A CA 1
ATOM 619 C C . TYR A 1 86 ? 0.336 -7.192 1.187 1.00 84.38 86 TYR A C 1
ATOM 621 O O . TYR A 1 86 ? 1.278 -7.815 1.681 1.00 84.38 86 TYR A O 1
ATOM 629 N N . LEU A 1 87 ? 0.413 -6.592 0.001 1.00 89.62 87 LEU A N 1
ATOM 630 C CA . LEU A 1 87 ? 1.650 -6.343 -0.728 1.00 89.62 87 LEU A CA 1
ATOM 631 C C . LEU A 1 87 ? 1.742 -4.838 -0.981 1.00 89.62 87 LEU A C 1
ATOM 633 O O . LEU A 1 87 ? 0.767 -4.229 -1.414 1.00 89.62 87 LEU A O 1
ATOM 637 N N . LEU A 1 88 ? 2.910 -4.265 -0.730 1.00 90.12 88 LEU A N 1
ATOM 638 C CA . LEU A 1 88 ? 3.226 -2.874 -1.018 1.00 90.12 88 LEU A CA 1
ATOM 639 C C . LEU A 1 88 ? 4.198 -2.814 -2.195 1.00 90.12 88 LEU A C 1
ATOM 641 O O . LEU A 1 88 ? 5.135 -3.616 -2.247 1.00 90.12 88 LEU A O 1
ATOM 645 N N . SER A 1 89 ? 3.957 -1.874 -3.108 1.00 92.25 89 SER A N 1
ATOM 646 C CA . SER A 1 89 ? 4.863 -1.494 -4.194 1.00 92.25 89 SER A CA 1
ATOM 647 C C . SER A 1 89 ? 5.401 -0.099 -3.903 1.00 92.25 89 SER A C 1
ATOM 649 O O . SER A 1 89 ? 4.645 0.758 -3.448 1.00 92.25 89 SER A O 1
ATOM 651 N N . ALA A 1 90 ? 6.692 0.101 -4.121 1.00 90.62 90 ALA A N 1
ATOM 652 C CA . ALA A 1 90 ? 7.298 1.414 -4.228 1.00 90.62 90 ALA A CA 1
ATOM 653 C C . ALA A 1 90 ? 7.468 1.701 -5.716 1.00 90.62 90 ALA A C 1
ATOM 655 O O . ALA A 1 90 ? 8.211 0.989 -6.394 1.00 90.62 90 ALA A O 1
ATOM 656 N N . ASP A 1 91 ? 6.726 2.686 -6.205 1.00 89.75 91 ASP A N 1
ATOM 657 C CA . ASP A 1 91 ? 6.727 3.081 -7.605 1.00 89.75 91 ASP A CA 1
ATOM 658 C C . ASP A 1 91 ? 7.589 4.343 -7.705 1.00 89.75 91 ASP A C 1
ATOM 660 O O . ASP A 1 91 ? 7.289 5.345 -7.062 1.00 89.75 91 ASP A O 1
ATOM 664 N N . GLU A 1 92 ? 8.724 4.246 -8.398 1.00 84.31 92 GLU A N 1
ATOM 665 C CA . GLU A 1 92 ? 9.740 5.303 -8.404 1.00 84.31 92 GLU A CA 1
ATOM 666 C C . GLU A 1 92 ? 9.263 6.517 -9.200 1.00 84.31 92 GLU A C 1
ATOM 668 O O . GLU A 1 92 ? 9.426 7.646 -8.744 1.00 84.31 92 GLU A O 1
ATOM 673 N N . GLY A 1 93 ? 8.644 6.256 -10.359 1.00 79.25 93 GLY A N 1
ATOM 674 C CA . GLY A 1 93 ? 8.324 7.272 -11.355 1.00 79.25 93 GLY A CA 1
ATOM 675 C C . GLY A 1 93 ? 9.584 7.931 -11.934 1.00 79.25 93 GLY A C 1
ATOM 676 O O . GLY A 1 93 ? 10.489 8.342 -11.222 1.00 79.25 93 GLY A O 1
ATOM 677 N N . GLU A 1 94 ? 9.658 8.070 -13.257 1.00 73.81 94 GLU A N 1
ATOM 678 C CA . GLU A 1 94 ? 10.703 8.894 -13.874 1.00 73.81 94 GLU A CA 1
ATOM 679 C C . GLU A 1 94 ? 10.136 9.668 -15.064 1.00 73.81 94 GLU A C 1
ATOM 681 O O . GLU A 1 94 ? 9.376 9.095 -15.862 1.00 73.81 94 GLU A O 1
ATOM 686 N N . PRO A 1 95 ? 10.526 10.942 -15.250 1.00 74.81 95 PRO A N 1
ATOM 687 C CA . PRO A 1 95 ? 10.148 11.696 -16.429 1.00 74.81 95 PRO A CA 1
ATOM 688 C C . PRO A 1 95 ? 10.759 11.101 -17.700 1.00 74.81 95 PRO A C 1
ATOM 690 O O . PRO A 1 95 ? 11.812 10.462 -17.692 1.00 74.81 95 PRO A O 1
ATOM 693 N N . SER A 1 96 ? 10.118 11.356 -18.840 1.00 76.38 96 SER A N 1
ATOM 694 C CA . SER A 1 96 ? 10.708 11.077 -20.147 1.00 76.38 96 SER A CA 1
ATOM 695 C C . SER A 1 96 ? 11.998 11.885 -20.347 1.00 76.38 96 SER A C 1
ATOM 697 O O . SER A 1 96 ? 12.161 12.963 -19.783 1.00 76.38 96 SER A O 1
ATOM 699 N N . ASP A 1 97 ? 12.894 11.426 -21.229 1.00 76.38 97 ASP A N 1
ATOM 700 C CA . ASP A 1 97 ? 14.170 12.111 -21.536 1.00 76.38 97 ASP A CA 1
ATOM 701 C C . ASP A 1 97 ? 14.016 13.603 -21.905 1.00 76.38 97 ASP A C 1
ATOM 703 O O . ASP A 1 97 ? 14.941 14.407 -21.753 1.00 76.38 97 ASP A O 1
ATOM 707 N N . ASP A 1 98 ? 12.868 13.967 -22.479 1.00 76.75 98 ASP A N 1
ATOM 708 C CA . ASP A 1 98 ? 12.527 15.332 -22.877 1.00 76.75 98 ASP A CA 1
ATOM 709 C C . ASP A 1 98 ? 11.631 16.067 -21.870 1.00 76.75 98 ASP A C 1
ATOM 711 O O . ASP A 1 98 ? 11.194 17.182 -22.165 1.00 76.75 98 ASP A O 1
ATOM 715 N N . TYR A 1 99 ? 11.376 15.454 -20.709 1.00 72.81 99 TYR A N 1
ATOM 716 C CA . TYR A 1 99 ? 10.529 15.941 -19.620 1.00 72.81 99 TYR A CA 1
ATOM 717 C C . TYR A 1 99 ? 9.104 16.300 -20.067 1.00 72.81 99 TYR A C 1
ATOM 719 O O . TYR A 1 99 ? 8.440 17.144 -19.472 1.00 72.81 99 TYR A O 1
ATOM 727 N N . SER A 1 100 ? 8.630 15.705 -21.167 1.00 75.94 100 SER A N 1
ATOM 728 C CA . SER A 1 100 ? 7.284 15.954 -21.692 1.00 75.94 100 SER A CA 1
ATOM 729 C C . SER A 1 100 ? 6.208 15.086 -21.041 1.00 75.94 100 SER A C 1
ATOM 731 O O . SER A 1 100 ? 5.025 15.419 -21.140 1.00 75.94 100 SER A O 1
ATOM 733 N N . VAL A 1 101 ? 6.611 13.990 -20.396 1.00 71.06 101 VAL A N 1
ATOM 734 C CA . VAL A 1 101 ? 5.755 13.100 -19.610 1.00 71.06 101 VAL A CA 1
ATOM 735 C C . VAL A 1 101 ? 6.458 12.834 -18.290 1.00 71.06 101 VAL A C 1
ATOM 737 O O . VAL A 1 101 ? 7.523 12.227 -18.303 1.00 71.06 101 VAL A O 1
ATOM 740 N N . ASP A 1 102 ? 5.862 13.262 -17.183 1.00 74.00 102 ASP A N 1
ATOM 741 C CA . ASP A 1 102 ? 6.312 12.938 -15.831 1.00 74.00 102 ASP A CA 1
ATOM 742 C C . ASP A 1 102 ? 5.172 12.206 -15.105 1.00 74.00 102 ASP A C 1
ATOM 744 O O . ASP A 1 102 ? 4.100 12.794 -14.934 1.00 74.00 102 ASP A O 1
ATOM 748 N N . PRO A 1 103 ? 5.314 10.902 -14.807 1.00 61.00 103 PRO A N 1
ATOM 749 C CA . PRO A 1 103 ? 4.249 10.115 -14.203 1.00 61.00 103 PRO A CA 1
ATOM 750 C C . PRO A 1 103 ? 3.957 10.532 -12.755 1.00 61.00 103 PRO A C 1
ATOM 752 O O . PRO A 1 103 ? 2.813 10.355 -12.342 1.00 61.00 103 PRO A O 1
ATOM 755 N N . GLU A 1 104 ? 4.925 11.118 -12.034 1.00 62.09 104 GLU A N 1
ATOM 756 C CA . GLU A 1 104 ? 4.761 11.647 -10.671 1.00 62.09 104 GLU A CA 1
ATOM 757 C C . GLU A 1 104 ? 5.694 12.846 -10.399 1.00 62.09 104 GLU A C 1
ATOM 759 O O . GLU A 1 104 ? 6.629 12.749 -9.617 1.00 62.09 104 GLU A O 1
ATOM 764 N N . ASP A 1 105 ? 5.413 13.999 -11.014 1.00 47.16 105 ASP A N 1
ATOM 765 C CA . ASP A 1 105 ? 5.797 15.314 -10.476 1.00 47.16 105 ASP A CA 1
ATOM 766 C C . ASP A 1 105 ? 5.056 16.427 -11.250 1.00 47.16 105 ASP A C 1
ATOM 768 O O . ASP A 1 105 ? 5.576 17.085 -12.148 1.00 47.16 105 ASP A O 1
ATOM 772 N N . ASP A 1 106 ? 3.793 16.689 -10.893 1.00 38.47 106 ASP A N 1
ATOM 773 C CA . ASP A 1 106 ? 3.048 17.876 -11.370 1.00 38.47 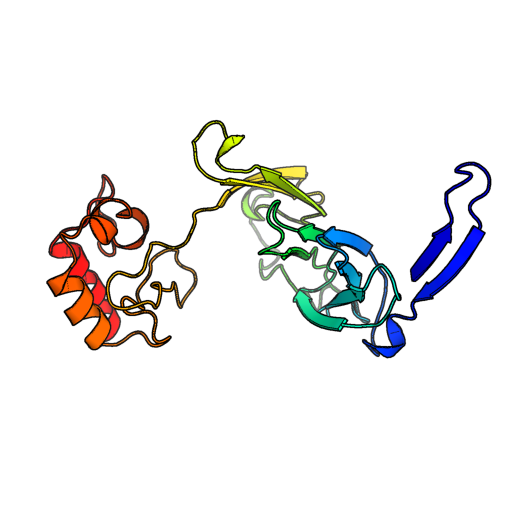106 ASP A CA 1
ATOM 774 C C . ASP A 1 106 ? 3.538 19.177 -10.676 1.00 38.47 106 ASP A C 1
ATOM 776 O O . ASP A 1 106 ? 2.825 20.184 -10.584 1.00 38.47 106 ASP A O 1
ATOM 780 N N . ILE A 1 107 ? 4.772 19.188 -10.157 1.00 43.78 107 ILE A N 1
ATOM 781 C CA . ILE A 1 107 ? 5.415 20.388 -9.629 1.00 43.78 107 ILE A CA 1
ATOM 782 C C . ILE A 1 107 ? 5.997 21.153 -10.820 1.00 43.78 107 ILE A C 1
ATOM 784 O O . ILE A 1 107 ? 7.100 20.879 -11.286 1.00 43.78 107 ILE A O 1
ATOM 788 N N . GLU A 1 108 ? 5.251 22.146 -11.321 1.00 39.19 108 GLU A N 1
ATOM 789 C CA . GLU A 1 108 ? 5.769 23.101 -12.307 1.00 39.19 108 GLU A CA 1
ATOM 790 C C . GLU A 1 108 ? 7.156 23.615 -11.867 1.00 39.19 108 GLU A C 1
ATOM 792 O O . GLU A 1 108 ? 7.306 24.228 -10.806 1.00 39.19 108 GLU A O 1
ATOM 797 N N . GLU A 1 109 ? 8.179 23.371 -12.694 1.00 43.16 109 GLU A N 1
ATOM 798 C CA . GLU A 1 109 ? 9.562 23.771 -12.437 1.00 43.16 109 GLU A CA 1
ATOM 799 C C . GLU A 1 109 ? 9.664 25.310 -12.378 1.00 43.16 109 GLU A C 1
ATOM 801 O O . GLU A 1 109 ? 9.805 26.014 -13.383 1.00 43.16 109 GLU A O 1
ATOM 806 N N . GLY A 1 110 ? 9.540 25.862 -11.170 1.00 42.53 110 GLY A N 1
ATOM 807 C CA . GLY A 1 110 ? 9.559 27.300 -10.946 1.00 42.53 110 GLY A CA 1
ATOM 808 C C . GLY A 1 110 ? 9.206 27.708 -9.518 1.00 42.53 110 GLY A C 1
ATOM 809 O O . GLY A 1 110 ? 8.061 28.027 -9.227 1.00 42.53 110 GLY A O 1
ATOM 810 N N . ASP A 1 111 ? 10.240 27.840 -8.681 1.00 38.28 111 ASP A N 1
ATOM 811 C CA . ASP A 1 111 ? 10.246 28.593 -7.408 1.00 38.28 111 ASP A CA 1
ATOM 812 C C . ASP A 1 111 ? 9.839 27.857 -6.117 1.00 38.28 111 ASP A C 1
ATOM 814 O O . ASP A 1 111 ? 9.461 28.500 -5.138 1.00 38.28 111 ASP A O 1
ATOM 818 N N . GLN A 1 112 ? 10.003 26.534 -6.046 1.00 39.94 112 GLN A N 1
ATOM 819 C CA . GLN A 1 112 ? 9.928 25.828 -4.764 1.00 39.94 112 GLN A CA 1
ATOM 820 C C . GLN A 1 112 ? 11.327 25.426 -4.253 1.00 39.94 112 GLN A C 1
ATOM 822 O O . GLN A 1 112 ? 12.148 24.933 -5.029 1.00 39.94 112 GLN A O 1
ATOM 827 N N . PRO A 1 113 ? 11.659 25.667 -2.968 1.00 40.25 113 PRO A N 1
ATOM 828 C CA . PRO A 1 113 ? 12.901 25.167 -2.380 1.00 40.25 113 PRO A CA 1
ATOM 829 C C . PRO A 1 113 ? 12.923 23.633 -2.442 1.00 40.25 113 PRO A C 1
ATOM 831 O O . PRO A 1 113 ? 11.869 23.013 -2.393 1.00 40.25 113 PRO A O 1
ATOM 834 N N . ALA A 1 114 ? 14.111 23.021 -2.491 1.00 44.28 114 ALA A N 1
ATOM 835 C CA . ALA A 1 114 ? 14.293 21.559 -2.515 1.00 44.28 114 ALA A CA 1
ATOM 836 C C . ALA A 1 114 ? 13.568 20.803 -1.374 1.00 44.28 114 ALA A C 1
ATOM 838 O O . ALA A 1 114 ? 13.358 19.603 -1.470 1.00 44.28 114 ALA A O 1
ATOM 839 N N . ASP A 1 115 ? 13.141 21.516 -0.328 1.00 44.81 115 ASP A N 1
ATOM 840 C CA . ASP A 1 115 ? 12.339 20.997 0.784 1.00 44.81 115 ASP A CA 1
ATOM 841 C C . ASP A 1 115 ? 10.826 20.891 0.464 1.00 44.81 115 ASP A C 1
ATOM 843 O O . ASP A 1 115 ? 10.064 20.417 1.302 1.00 44.81 115 ASP A O 1
ATOM 847 N N . ALA A 1 116 ? 10.361 21.374 -0.696 1.00 46.19 116 ALA A N 1
ATOM 848 C CA . ALA A 1 116 ? 8.945 21.356 -1.086 1.00 46.19 116 ALA A CA 1
ATOM 849 C C . ALA A 1 116 ? 8.578 20.219 -2.052 1.00 46.19 116 ALA A C 1
ATOM 851 O O . ALA A 1 116 ? 7.392 20.008 -2.282 1.00 46.19 116 ALA A O 1
ATOM 852 N N . ALA A 1 117 ? 9.569 19.512 -2.603 1.00 55.88 117 ALA A N 1
ATOM 853 C CA . ALA A 1 117 ? 9.332 18.370 -3.485 1.00 55.88 117 ALA A CA 1
ATOM 854 C C . ALA A 1 117 ? 8.867 17.116 -2.714 1.00 55.88 117 ALA A C 1
ATOM 856 O O . ALA A 1 117 ? 8.390 16.160 -3.302 1.00 55.88 117 ALA A O 1
ATOM 857 N N . GLY A 1 118 ? 8.951 17.143 -1.378 1.00 70.88 118 GLY A N 1
ATOM 858 C CA . GLY A 1 118 ? 8.518 16.037 -0.532 1.00 70.88 118 GLY A CA 1
ATOM 859 C C . GLY A 1 118 ? 9.503 14.869 -0.532 1.00 70.88 118 GLY A C 1
ATOM 860 O O . GLY A 1 118 ? 10.713 15.046 -0.685 1.00 70.88 118 GLY A O 1
ATOM 861 N N . ASP A 1 119 ? 8.969 13.681 -0.276 1.00 80.88 119 ASP A N 1
ATOM 862 C CA . ASP A 1 119 ? 9.700 12.422 -0.276 1.00 80.88 119 ASP A CA 1
ATOM 863 C C . ASP A 1 119 ? 9.662 11.820 -1.697 1.00 80.88 119 ASP A C 1
ATOM 865 O O . ASP A 1 119 ? 8.578 11.526 -2.194 1.00 80.88 119 ASP A O 1
ATOM 869 N N . LEU A 1 120 ? 10.823 11.659 -2.355 1.00 81.19 120 LEU A N 1
ATOM 870 C CA . LEU A 1 120 ? 10.923 11.322 -3.788 1.00 81.19 120 LEU A CA 1
ATOM 871 C C . LEU A 1 120 ? 11.770 10.075 -4.059 1.00 81.19 120 LEU A C 1
ATOM 873 O O . LEU A 1 120 ? 12.847 9.916 -3.477 1.00 81.19 120 LEU A O 1
ATOM 877 N N . GLY A 1 121 ? 11.333 9.251 -5.014 1.00 84.38 121 GLY A N 1
ATOM 878 C CA . GLY A 1 121 ? 12.024 8.028 -5.435 1.00 84.38 121 GLY A CA 1
ATOM 879 C C . GLY A 1 121 ? 12.014 6.950 -4.347 1.00 84.38 121 GLY A C 1
ATOM 880 O O . GLY A 1 121 ? 13.065 6.667 -3.763 1.00 84.38 121 GLY A O 1
ATOM 881 N N . PRO A 1 122 ? 10.844 6.402 -3.973 1.00 87.12 122 PRO A N 1
ATOM 882 C CA . PRO A 1 122 ? 10.780 5.335 -2.982 1.00 87.12 122 PRO A CA 1
ATOM 883 C C . PRO A 1 122 ? 11.459 4.056 -3.516 1.00 87.12 122 PRO A C 1
ATOM 885 O O . PRO A 1 122 ? 11.040 3.503 -4.523 1.00 87.12 122 PRO A O 1
ATOM 888 N N . GLU A 1 123 ? 12.473 3.553 -2.805 1.00 81.00 123 GLU A N 1
ATOM 889 C CA . GLU A 1 123 ? 13.251 2.351 -3.190 1.00 81.00 123 GLU A CA 1
ATOM 890 C C . GLU A 1 123 ? 13.201 1.278 -2.088 1.00 81.00 123 GLU A C 1
ATOM 892 O O . GLU A 1 123 ? 13.149 0.081 -2.339 1.00 81.00 123 GLU A O 1
ATOM 897 N N . GLY A 1 124 ? 13.232 1.669 -0.812 1.00 84.12 124 GLY A N 1
ATOM 898 C CA . GLY A 1 124 ? 13.332 0.714 0.295 1.00 84.12 124 GLY A CA 1
ATOM 899 C C . GLY A 1 124 ? 12.061 0.646 1.125 1.00 84.12 124 GLY A C 1
ATOM 900 O O . GLY A 1 124 ? 11.749 1.624 1.792 1.00 84.12 124 GLY A O 1
ATOM 901 N N . LEU A 1 125 ? 11.382 -0.506 1.192 1.00 88.62 125 LEU A N 1
ATOM 902 C CA . LEU A 1 125 ? 10.222 -0.709 2.078 1.00 88.62 125 LEU A CA 1
ATOM 903 C C . LEU A 1 125 ? 10.528 -1.685 3.222 1.00 88.62 125 LEU A C 1
ATOM 905 O O . LEU A 1 125 ? 11.040 -2.786 3.014 1.00 88.62 125 LEU A O 1
ATOM 909 N N . THR A 1 126 ? 10.162 -1.327 4.453 1.00 88.31 126 THR A N 1
ATOM 910 C CA . THR A 1 126 ? 10.189 -2.240 5.607 1.00 88.31 126 THR A CA 1
ATOM 911 C C . THR A 1 126 ? 8.949 -2.079 6.469 1.00 88.31 126 THR A C 1
ATOM 913 O O . THR A 1 126 ? 8.634 -0.985 6.929 1.00 88.31 126 THR A O 1
ATOM 916 N N . PHE A 1 127 ? 8.285 -3.201 6.744 1.00 87.44 127 PHE A N 1
ATOM 917 C CA . PHE A 1 127 ? 7.152 -3.253 7.655 1.00 87.44 127 PHE A CA 1
ATOM 918 C C . PHE A 1 127 ? 7.606 -3.613 9.073 1.00 87.44 127 PHE A C 1
ATOM 920 O O . PHE A 1 127 ? 8.387 -4.546 9.274 1.00 87.44 127 PHE A O 1
ATOM 927 N N . VAL A 1 128 ? 7.073 -2.907 10.065 1.00 87.62 128 VAL A N 1
ATOM 928 C CA . VAL A 1 128 ? 7.222 -3.207 11.491 1.00 87.62 128 VAL A CA 1
ATOM 929 C C . VAL A 1 128 ? 5.841 -3.535 12.037 1.00 87.62 128 VAL A C 1
ATOM 931 O O . VAL A 1 128 ? 4.923 -2.724 11.947 1.00 87.62 128 VAL A O 1
ATOM 934 N N . SER A 1 129 ? 5.679 -4.736 12.593 1.00 87.06 129 SER A N 1
ATOM 935 C CA . SER A 1 129 ? 4.405 -5.133 13.192 1.00 87.06 129 SER A CA 1
ATOM 936 C C . SER A 1 129 ? 4.062 -4.242 14.391 1.00 87.06 129 SER A C 1
ATOM 938 O O . SER A 1 129 ? 4.959 -3.740 15.068 1.00 87.06 129 SER A O 1
ATOM 940 N N . ALA A 1 130 ? 2.773 -4.094 14.708 1.00 85.88 130 ALA A N 1
ATOM 941 C CA . ALA A 1 130 ? 2.336 -3.384 15.913 1.00 85.88 130 ALA A CA 1
ATOM 942 C C . ALA A 1 130 ? 2.998 -3.939 17.191 1.00 85.88 130 ALA A C 1
ATOM 944 O O . ALA A 1 130 ? 3.394 -3.182 18.071 1.00 85.88 130 ALA A O 1
ATOM 945 N N . ALA A 1 131 ? 3.199 -5.261 17.259 1.00 87.88 131 ALA A N 1
ATOM 946 C CA . ALA A 1 131 ? 3.836 -5.927 18.394 1.00 87.88 131 ALA A CA 1
ATOM 947 C C . ALA A 1 131 ? 5.333 -5.596 18.549 1.00 87.88 131 ALA A C 1
ATOM 949 O O . ALA A 1 131 ? 5.860 -5.663 19.661 1.00 87.88 131 ALA A O 1
ATOM 950 N N . ASP A 1 132 ? 6.010 -5.251 17.452 1.00 89.94 132 ASP A N 1
ATOM 951 C CA . ASP A 1 132 ? 7.424 -4.859 17.436 1.00 89.94 132 ASP A CA 1
ATOM 952 C C . ASP A 1 132 ? 7.613 -3.330 17.434 1.00 89.94 132 ASP A C 1
ATOM 954 O O . ASP A 1 132 ? 8.741 -2.832 17.498 1.00 89.94 132 ASP A O 1
ATOM 958 N N . SER A 1 133 ? 6.516 -2.576 17.358 1.00 91.19 133 SER A N 1
ATOM 959 C CA . SER A 1 133 ? 6.511 -1.123 17.256 1.00 91.19 133 SER A CA 1
ATOM 960 C C . SER A 1 133 ? 6.636 -0.448 18.625 1.00 91.19 133 SER A C 1
ATOM 962 O O . SER A 1 133 ? 6.029 -0.885 19.602 1.00 91.19 133 SER A O 1
ATOM 964 N N . PRO A 1 134 ? 7.378 0.670 18.733 1.00 91.56 134 PRO A N 1
ATOM 965 C CA . PRO A 1 134 ? 7.473 1.435 19.975 1.00 91.56 134 PRO A CA 1
ATOM 966 C C . PRO A 1 134 ? 6.205 2.237 20.314 1.00 91.56 134 PRO A C 1
ATOM 968 O O . PRO A 1 134 ? 6.178 2.875 21.368 1.00 91.56 134 PRO A O 1
ATOM 971 N N . ILE A 1 135 ? 5.209 2.272 19.421 1.00 87.06 135 ILE A N 1
ATOM 972 C CA . ILE A 1 135 ? 3.981 3.067 19.579 1.00 87.06 135 ILE A CA 1
ATOM 973 C C . ILE A 1 135 ? 2.695 2.239 19.452 1.00 87.06 135 ILE A C 1
ATOM 975 O O . ILE A 1 135 ? 1.637 2.820 19.247 1.00 87.06 135 ILE A O 1
ATOM 979 N N . ASP A 1 136 ? 2.792 0.910 19.549 1.00 83.38 136 ASP A N 1
ATOM 980 C CA . ASP A 1 136 ? 1.672 -0.046 19.480 1.00 83.38 136 ASP A CA 1
ATOM 981 C C . ASP A 1 136 ? 0.862 -0.050 18.159 1.00 83.38 136 ASP A C 1
ATOM 983 O O . ASP A 1 136 ? -0.057 -0.850 18.010 1.00 83.38 136 ASP A O 1
ATOM 987 N N . ASP A 1 137 ? 1.245 0.770 17.174 1.00 84.31 137 ASP A N 1
ATOM 988 C CA . ASP A 1 137 ? 0.739 0.755 15.795 1.00 84.31 137 ASP A CA 1
ATOM 989 C C . ASP A 1 137 ? 1.747 0.090 14.858 1.00 84.31 137 ASP A C 1
ATOM 991 O O . ASP A 1 137 ? 2.958 0.256 15.038 1.00 84.31 137 ASP A O 1
ATOM 995 N N . ALA A 1 138 ? 1.282 -0.609 13.821 1.00 86.31 138 ALA A N 1
ATOM 996 C CA . ALA A 1 138 ? 2.178 -1.073 12.768 1.00 86.31 138 ALA A CA 1
ATOM 997 C C . ALA A 1 138 ? 2.825 0.126 12.053 1.00 86.31 138 ALA A C 1
ATOM 999 O O . ALA A 1 138 ? 2.237 1.204 11.970 1.00 86.31 138 ALA A O 1
ATOM 1000 N N . LEU A 1 139 ? 4.051 -0.037 11.556 1.00 89.06 139 LEU A N 1
ATOM 1001 C CA . LEU A 1 139 ? 4.777 1.018 10.848 1.00 89.06 139 LEU A CA 1
ATOM 1002 C C . LEU A 1 139 ? 5.219 0.536 9.472 1.00 89.06 139 LEU A C 1
ATOM 1004 O O . LEU A 1 139 ? 5.681 -0.595 9.325 1.00 89.06 139 LEU A O 1
ATOM 1008 N N . LEU A 1 140 ? 5.168 1.432 8.495 1.00 89.06 140 LEU A N 1
ATOM 1009 C CA . LEU A 1 140 ? 5.856 1.295 7.222 1.00 89.06 140 LEU A CA 1
ATOM 1010 C C . LEU A 1 140 ? 6.997 2.309 7.182 1.00 89.06 140 LEU A C 1
ATOM 1012 O O . LEU A 1 140 ? 6.780 3.510 7.326 1.00 89.06 140 LEU A O 1
ATOM 1016 N N . ILE A 1 141 ? 8.220 1.825 7.011 1.00 89.81 141 ILE A N 1
ATOM 1017 C CA . ILE A 1 141 ? 9.411 2.657 6.857 1.00 89.81 141 ILE A CA 1
ATOM 1018 C C . ILE A 1 141 ? 9.794 2.642 5.384 1.00 89.81 141 ILE A C 1
ATOM 1020 O O . ILE A 1 141 ? 9.949 1.561 4.809 1.00 89.81 141 ILE A O 1
ATOM 1024 N N . VAL A 1 142 ? 9.950 3.831 4.807 1.00 90.50 142 VAL A N 1
ATOM 1025 C CA . VAL A 1 142 ? 10.253 4.027 3.387 1.00 90.50 142 VAL A CA 1
ATOM 1026 C C . VAL A 1 142 ? 11.548 4.815 3.245 1.00 90.50 142 VAL A C 1
ATOM 1028 O O . VAL A 1 142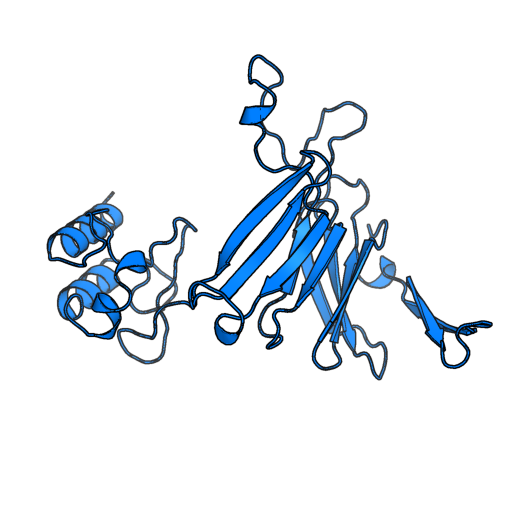 ? 11.696 5.881 3.844 1.00 90.50 142 VAL A O 1
ATOM 1031 N N . GLY A 1 143 ? 12.497 4.277 2.488 1.00 89.31 143 GLY A N 1
ATOM 1032 C CA . GLY A 1 143 ? 13.678 5.000 2.030 1.00 89.31 143 GLY A CA 1
ATOM 1033 C C . GLY A 1 143 ? 13.398 5.661 0.687 1.00 89.31 143 GLY A C 1
ATOM 1034 O O . GLY A 1 143 ? 12.917 4.988 -0.222 1.00 89.31 143 GLY A O 1
ATOM 1035 N N . PHE A 1 144 ? 13.719 6.948 0.586 1.00 86.44 144 PHE A N 1
ATOM 1036 C CA . PHE A 1 144 ? 13.552 7.752 -0.619 1.00 86.44 144 PHE A CA 1
ATOM 1037 C C . PHE A 1 144 ? 14.935 8.119 -1.160 1.00 86.44 144 PHE A C 1
ATOM 1039 O O . PHE A 1 144 ? 15.667 8.883 -0.521 1.00 86.44 144 PHE A O 1
ATOM 1046 N N . GLU A 1 145 ? 15.338 7.512 -2.275 1.00 83.75 145 GLU A N 1
ATOM 1047 C CA . GLU A 1 145 ? 16.693 7.642 -2.819 1.00 83.75 145 GLU A CA 1
ATOM 1048 C C . GLU A 1 145 ? 16.930 9.053 -3.362 1.00 83.75 145 GLU A C 1
ATOM 1050 O O . GLU A 1 145 ? 17.915 9.705 -2.993 1.00 83.75 145 GLU A O 1
ATOM 1055 N N . THR A 1 146 ? 15.998 9.553 -4.177 1.00 82.12 146 THR A N 1
ATOM 1056 C CA . THR A 1 146 ? 16.139 10.828 -4.891 1.00 82.12 146 THR A CA 1
ATOM 1057 C C . THR A 1 146 ? 16.167 12.013 -3.930 1.00 82.12 146 THR A C 1
ATOM 1059 O O . THR A 1 146 ? 17.010 12.905 -4.070 1.00 82.12 146 THR A O 1
ATOM 1062 N N . SER A 1 147 ? 15.309 12.018 -2.904 1.00 80.81 147 SER A N 1
ATOM 1063 C CA . SER A 1 147 ? 15.327 13.049 -1.852 1.00 80.81 147 SER A CA 1
ATOM 1064 C C . SER A 1 147 ? 16.355 12.775 -0.742 1.00 80.81 147 SER A C 1
ATOM 1066 O O . SER A 1 147 ? 16.725 13.691 -0.001 1.00 80.81 147 SER A O 1
ATOM 1068 N N . GLY A 1 148 ? 16.837 11.536 -0.597 1.00 84.31 148 GLY A N 1
ATOM 1069 C CA . GLY A 1 148 ? 17.733 11.115 0.485 1.00 84.31 148 GLY A CA 1
ATOM 1070 C C . GLY A 1 148 ? 17.075 11.114 1.871 1.00 84.31 148 GLY A C 1
ATOM 1071 O O . GLY A 1 148 ? 17.772 11.253 2.885 1.00 84.31 148 GLY A O 1
ATOM 1072 N N . THR A 1 149 ? 15.745 11.011 1.931 1.00 86.81 149 THR A N 1
ATOM 1073 C CA . THR A 1 149 ? 14.947 11.043 3.165 1.00 86.81 149 THR A CA 1
ATOM 1074 C C . THR A 1 149 ? 14.491 9.645 3.595 1.00 86.81 149 THR A C 1
ATOM 1076 O O . THR A 1 149 ? 14.683 8.637 2.915 1.00 86.81 149 THR A O 1
ATOM 1079 N N . THR A 1 150 ? 13.939 9.550 4.806 1.00 89.75 150 THR A N 1
ATOM 1080 C CA . THR A 1 150 ? 13.296 8.329 5.303 1.00 89.75 150 THR A CA 1
ATOM 1081 C C . THR A 1 150 ? 11.963 8.696 5.930 1.00 89.75 150 THR A C 1
ATOM 1083 O O . THR A 1 150 ? 11.932 9.395 6.948 1.00 89.75 150 THR A O 1
ATOM 1086 N N . GLY A 1 151 ? 10.883 8.199 5.338 1.00 88.75 151 GLY A N 1
ATOM 1087 C CA . GLY A 1 151 ? 9.531 8.323 5.866 1.00 88.75 151 GLY A CA 1
ATOM 1088 C C . GLY A 1 151 ? 9.217 7.191 6.839 1.00 88.75 151 GLY A C 1
ATOM 1089 O O . GLY A 1 151 ? 9.652 6.052 6.659 1.00 88.75 151 GLY A O 1
ATOM 1090 N N . VAL A 1 152 ? 8.455 7.500 7.888 1.00 88.25 152 VAL A N 1
ATOM 1091 C CA . VAL A 1 152 ? 7.890 6.501 8.803 1.00 88.25 152 VAL A CA 1
ATOM 1092 C C . VAL A 1 152 ? 6.395 6.751 8.899 1.00 88.25 152 VAL A C 1
ATOM 1094 O O . VAL A 1 152 ? 5.955 7.709 9.535 1.00 88.25 152 VAL A O 1
ATOM 1097 N N . PHE A 1 153 ? 5.626 5.873 8.275 1.00 85.00 153 PHE A N 1
ATOM 1098 C CA . PHE A 1 153 ? 4.176 5.925 8.226 1.00 85.00 153 PHE A CA 1
ATOM 1099 C C . PHE A 1 153 ? 3.603 4.994 9.285 1.00 85.00 153 PHE A C 1
ATOM 1101 O O . PHE A 1 153 ? 4.100 3.885 9.489 1.00 85.00 153 PHE A O 1
ATOM 1108 N N . ARG A 1 154 ? 2.551 5.441 9.970 1.00 85.56 154 ARG A N 1
ATOM 1109 C CA . ARG A 1 154 ? 1.748 4.554 10.814 1.00 85.56 154 ARG A CA 1
ATOM 1110 C C . ARG A 1 154 ? 0.759 3.831 9.924 1.00 85.56 154 ARG A C 1
ATOM 1112 O O . ARG A 1 154 ? 0.099 4.462 9.108 1.00 85.56 154 ARG A O 1
ATOM 1119 N N . ILE A 1 155 ? 0.651 2.532 10.120 1.00 81.25 155 ILE A N 1
ATOM 1120 C CA . ILE A 1 155 ? -0.371 1.701 9.513 1.00 81.25 155 ILE A CA 1
ATOM 1121 C C . ILE A 1 155 ? -1.341 1.338 10.624 1.00 81.25 155 ILE A C 1
ATOM 1123 O O . ILE A 1 155 ? -0.960 0.729 11.629 1.00 81.25 155 ILE A O 1
ATOM 1127 N N . LYS A 1 156 ? -2.586 1.762 10.452 1.00 76.25 156 LYS A N 1
ATOM 1128 C CA . LYS A 1 156 ? -3.674 1.421 11.352 1.00 76.25 156 LYS A CA 1
ATOM 1129 C C . LYS A 1 156 ? -4.591 0.425 10.664 1.00 76.25 156 LYS A C 1
ATOM 1131 O O . LYS A 1 156 ? -4.873 0.565 9.477 1.00 76.25 156 LYS A O 1
ATOM 1136 N N . ASP A 1 157 ? -5.055 -0.557 11.423 1.00 77.12 157 ASP A N 1
ATOM 1137 C CA . ASP A 1 157 ? -6.095 -1.454 10.942 1.00 77.12 157 ASP A CA 1
ATOM 1138 C C . ASP A 1 157 ? -7.413 -0.690 10.811 1.00 77.12 157 ASP A C 1
ATOM 1140 O O . ASP A 1 157 ? -7.718 0.186 11.625 1.00 77.12 157 ASP A O 1
ATOM 1144 N N . ALA A 1 158 ? -8.207 -1.061 9.806 1.00 80.06 158 ALA A N 1
ATOM 1145 C CA . ALA A 1 158 ? -9.568 -0.567 9.684 1.00 80.06 158 ALA A CA 1
ATOM 1146 C C . ALA A 1 158 ? -10.366 -0.884 10.966 1.00 80.06 158 ALA A C 1
ATOM 1148 O O . ALA A 1 158 ? -10.195 -1.963 11.558 1.00 80.06 158 ALA A O 1
ATOM 1149 N N . PRO A 1 159 ? -11.263 0.018 11.395 1.00 89.44 159 PRO A N 1
ATOM 1150 C CA . PRO A 1 159 ? -12.105 -0.230 12.549 1.00 89.44 159 PRO A CA 1
ATOM 1151 C C . PRO A 1 159 ? -12.987 -1.474 12.323 1.00 89.44 159 PRO A C 1
ATOM 1153 O O . PRO A 1 159 ? -13.375 -1.783 11.192 1.00 89.44 159 PRO A O 1
ATOM 1156 N N . PRO A 1 160 ? -13.351 -2.208 13.391 1.00 93.38 160 PRO A N 1
ATOM 1157 C CA . PRO A 1 160 ? -14.307 -3.305 13.284 1.00 93.38 160 PRO A CA 1
ATOM 1158 C C . PRO A 1 160 ? -15.662 -2.851 12.722 1.00 93.38 160 PRO A C 1
ATOM 1160 O O . PRO A 1 160 ? -16.037 -1.685 12.832 1.00 93.38 160 PRO A O 1
ATOM 1163 N N . ALA A 1 161 ? -16.442 -3.809 12.212 1.00 96.12 161 ALA A N 1
ATOM 1164 C CA . ALA A 1 161 ? -17.826 -3.584 11.798 1.00 96.12 161 ALA A CA 1
ATOM 1165 C C . ALA A 1 161 ? -18.643 -2.894 12.906 1.00 96.12 161 ALA A C 1
ATOM 1167 O O . ALA A 1 161 ? -18.714 -3.385 14.038 1.00 96.12 161 ALA A O 1
ATOM 1168 N N . ILE A 1 162 ? -19.282 -1.769 12.572 1.00 96.00 162 ILE A N 1
ATOM 1169 C CA . ILE A 1 162 ? -20.186 -1.055 13.487 1.00 96.00 162 ILE A CA 1
ATOM 1170 C C . ILE A 1 162 ? -21.541 -1.771 13.536 1.00 96.00 162 ILE A C 1
ATOM 1172 O O . ILE A 1 162 ? -22.136 -1.933 14.605 1.00 96.00 162 ILE A O 1
ATOM 1176 N N . VAL A 1 163 ? -22.015 -2.240 12.380 1.00 93.19 163 VAL A N 1
ATOM 1177 C CA . VAL A 1 163 ? -23.232 -3.042 12.224 1.00 93.19 163 VAL A CA 1
ATOM 1178 C C . VAL A 1 163 ? -22.980 -4.212 11.277 1.00 93.19 163 VAL A C 1
ATOM 1180 O O . VAL A 1 163 ? -22.239 -4.099 10.310 1.00 93.19 163 VAL A O 1
ATOM 1183 N N . GLY A 1 164 ? -23.629 -5.350 11.536 1.00 91.94 164 GLY A N 1
ATOM 1184 C CA . GLY A 1 164 ? -23.458 -6.540 10.699 1.00 91.94 164 GLY A CA 1
ATOM 1185 C C . GLY A 1 164 ? -22.032 -7.096 10.744 1.00 91.94 164 GLY A C 1
ATOM 1186 O O . GLY A 1 164 ? -21.408 -7.101 11.803 1.00 91.94 164 GLY A O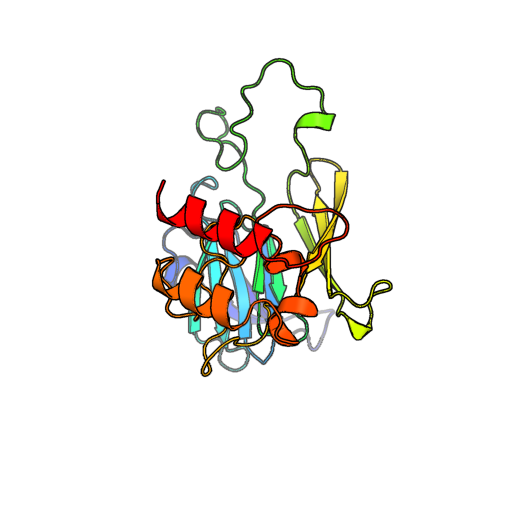 1
ATOM 1187 N N . ASP A 1 165 ? -21.563 -7.594 9.597 1.00 92.19 165 ASP A N 1
ATOM 1188 C CA . ASP A 1 165 ? -20.242 -8.223 9.437 1.00 92.19 165 ASP A CA 1
ATOM 1189 C C . ASP A 1 165 ? -19.309 -7.425 8.500 1.00 92.19 165 ASP A C 1
ATOM 1191 O O . ASP A 1 165 ? -18.139 -7.779 8.352 1.00 92.19 165 ASP A O 1
ATOM 1195 N N . SER A 1 166 ? -19.818 -6.374 7.850 1.00 93.00 166 SER A N 1
ATOM 1196 C CA . SER A 1 166 ? -19.048 -5.520 6.943 1.00 93.00 166 SER A CA 1
ATOM 1197 C C . SER A 1 166 ? -18.326 -4.433 7.737 1.00 93.00 166 SER A C 1
ATOM 1199 O O . SER A 1 166 ? -18.925 -3.778 8.588 1.00 93.00 166 SER A O 1
ATOM 1201 N N . VAL A 1 167 ? -17.027 -4.268 7.488 1.00 94.62 167 VAL A N 1
ATOM 1202 C CA . VAL A 1 167 ? -16.219 -3.217 8.124 1.00 94.62 167 VAL A CA 1
ATOM 1203 C C . VAL A 1 167 ? -16.412 -1.880 7.408 1.00 94.62 167 VAL A C 1
ATOM 1205 O O . VAL A 1 167 ? -16.599 -1.905 6.186 1.00 94.62 167 VAL A O 1
ATOM 1208 N N . PRO A 1 168 ? -16.327 -0.747 8.128 1.00 96.69 168 PRO A N 1
ATOM 1209 C CA . PRO A 1 168 ? -16.375 0.565 7.506 1.00 96.69 168 PRO A CA 1
ATOM 1210 C C . PRO A 1 168 ? -15.255 0.761 6.481 1.00 96.69 168 PRO A C 1
ATOM 1212 O O . PRO A 1 168 ? -14.219 0.087 6.563 1.00 96.69 168 PRO A O 1
ATOM 1215 N N . ARG A 1 169 ? -15.421 1.706 5.550 1.00 93.81 169 ARG A N 1
ATOM 1216 C CA . ARG A 1 169 ? -14.398 2.033 4.542 1.00 93.81 169 ARG A CA 1
ATOM 1217 C C . ARG A 1 169 ? -14.185 3.533 4.391 1.00 93.81 169 ARG A C 1
ATOM 1219 O O . ARG A 1 169 ? -15.138 4.302 4.435 1.00 93.81 169 ARG A O 1
ATOM 1226 N N . ASP A 1 170 ? -12.930 3.878 4.154 1.00 93.25 170 ASP A N 1
ATOM 1227 C CA . ASP A 1 170 ? -12.494 5.165 3.625 1.00 93.25 170 ASP A CA 1
ATOM 1228 C C . ASP A 1 170 ? -12.623 5.114 2.093 1.00 93.25 170 ASP A C 1
ATOM 1230 O O . ASP A 1 170 ? -11.995 4.270 1.437 1.00 93.25 170 ASP A O 1
ATOM 1234 N N . LEU A 1 171 ? -13.524 5.921 1.528 1.00 90.69 171 LEU A N 1
ATOM 1235 C CA . LEU A 1 171 ? -13.836 5.882 0.095 1.00 90.69 171 LEU A CA 1
ATOM 1236 C C . LEU A 1 171 ? -13.023 6.878 -0.735 1.00 90.69 171 LEU A C 1
ATOM 1238 O O . LEU A 1 171 ? -12.937 6.695 -1.955 1.00 90.69 171 LEU A O 1
ATOM 1242 N N . ASP A 1 172 ? -12.452 7.910 -0.118 1.00 87.94 172 ASP A N 1
ATOM 1243 C CA . ASP A 1 172 ? -11.726 8.978 -0.810 1.00 87.94 172 ASP A CA 1
ATOM 1244 C C . ASP A 1 172 ? -10.248 9.108 -0.402 1.00 87.94 172 ASP A C 1
ATOM 1246 O O . ASP A 1 172 ? -9.487 9.809 -1.074 1.00 87.94 172 ASP A O 1
ATOM 1250 N N . GLY A 1 173 ? -9.811 8.328 0.585 1.00 84.00 173 GLY A N 1
ATOM 1251 C CA . GLY A 1 173 ? -8.433 8.202 1.036 1.00 84.00 173 GLY A CA 1
ATOM 1252 C C . GLY A 1 173 ? -7.993 9.298 2.003 1.00 84.00 173 GLY A C 1
ATOM 1253 O O . GLY A 1 173 ? -6.782 9.488 2.158 1.00 84.00 173 GLY A O 1
ATOM 1254 N N . ASP A 1 174 ? -8.916 10.055 2.604 1.00 85.81 174 ASP A N 1
ATOM 1255 C CA . ASP A 1 174 ? -8.581 11.146 3.525 1.00 85.81 174 ASP A CA 1
ATOM 1256 C C . ASP A 1 174 ? -8.295 10.677 4.970 1.00 85.81 174 ASP A C 1
ATOM 1258 O O . ASP A 1 174 ? -7.773 11.444 5.789 1.00 85.81 174 ASP A O 1
ATOM 1262 N N . GLY A 1 175 ? -8.536 9.393 5.256 1.00 87.50 175 GLY A N 1
ATOM 1263 C CA . GLY A 1 175 ? -8.331 8.749 6.549 1.00 87.50 175 GLY A CA 1
ATOM 1264 C C . GLY A 1 175 ? -9.584 8.656 7.422 1.00 87.50 175 GLY A C 1
ATOM 1265 O O . GLY A 1 175 ? -9.525 8.001 8.471 1.00 87.50 175 GLY A O 1
ATOM 1266 N N . PHE A 1 176 ? -10.701 9.262 7.021 1.00 93.56 176 PHE A N 1
ATOM 1267 C CA . PHE A 1 176 ? -12.008 9.081 7.641 1.00 93.56 176 PHE A CA 1
ATOM 1268 C C . PHE A 1 176 ? -12.811 7.983 6.928 1.00 93.56 176 PHE A C 1
ATOM 1270 O O . PHE A 1 176 ? -12.497 7.556 5.826 1.00 93.56 176 PHE A O 1
ATOM 1277 N N . TYR A 1 177 ? -13.757 7.376 7.649 1.00 96.56 177 TYR A N 1
ATOM 1278 C CA . TYR A 1 177 ? -14.464 6.178 7.185 1.00 96.56 177 TYR A CA 1
ATOM 1279 C C . TYR A 1 177 ? -15.961 6.475 7.035 1.00 96.56 177 TYR A C 1
ATOM 1281 O O . TYR A 1 177 ? -16.744 6.222 7.957 1.00 96.56 177 TYR A O 1
ATOM 1289 N N . GLU A 1 178 ? -16.362 7.034 5.892 1.00 96.38 178 GLU A N 1
ATOM 1290 C CA . GLU A 1 178 ? -17.721 7.531 5.606 1.00 96.38 178 GLU A CA 1
ATOM 1291 C C . GLU A 1 178 ? -18.708 6.417 5.241 1.00 96.38 178 GLU A C 1
ATOM 1293 O O . GLU A 1 178 ? -19.911 6.568 5.462 1.00 96.38 178 GLU A O 1
ATOM 1298 N N . ASP A 1 179 ? -18.217 5.306 4.686 1.00 96.69 179 ASP A N 1
ATOM 1299 C CA . ASP A 1 179 ? -18.990 4.080 4.461 1.00 96.69 179 ASP A CA 1
ATOM 1300 C C . ASP A 1 179 ? -19.079 3.333 5.794 1.00 96.69 179 ASP A C 1
ATOM 1302 O O . ASP A 1 179 ? -18.234 2.503 6.127 1.00 96.69 179 ASP A O 1
ATOM 1306 N N . ILE A 1 180 ? -20.058 3.707 6.617 1.00 97.44 180 ILE A N 1
ATOM 1307 C CA . ILE A 1 180 ? -20.179 3.301 8.022 1.00 97.44 180 ILE A CA 1
ATOM 1308 C C . ILE A 1 180 ? -20.700 1.867 8.133 1.00 97.44 180 ILE A C 1
ATOM 1310 O O . ILE A 1 180 ? -20.380 1.168 9.104 1.00 97.44 180 ILE A O 1
ATOM 1314 N N . ASP A 1 181 ? -21.537 1.431 7.189 1.00 96.00 181 ASP A N 1
ATOM 1315 C CA . ASP A 1 181 ? -22.078 0.070 7.163 1.00 96.00 181 ASP A CA 1
ATOM 1316 C C . ASP A 1 181 ? -21.316 -0.899 6.240 1.00 96.00 181 ASP A C 1
ATOM 1318 O O . ASP A 1 181 ? -21.555 -2.112 6.294 1.00 96.00 181 ASP A O 1
ATOM 1322 N N . GLY A 1 182 ? -20.322 -0.399 5.503 1.00 95.69 182 GLY A N 1
ATOM 1323 C CA . GLY A 1 182 ? -19.362 -1.184 4.738 1.00 95.69 182 GLY A CA 1
ATOM 1324 C C . GLY A 1 182 ? -19.932 -1.766 3.445 1.00 95.69 182 GLY A C 1
ATOM 1325 O O . GLY A 1 182 ? -19.411 -2.784 2.953 1.00 95.69 182 GLY A O 1
ATOM 1326 N N . ASP A 1 183 ? -21.027 -1.206 2.925 1.00 95.44 183 ASP A N 1
ATOM 1327 C CA . ASP A 1 183 ? -21.680 -1.660 1.697 1.00 95.44 183 ASP A CA 1
ATOM 1328 C C . ASP A 1 183 ? -20.992 -1.153 0.415 1.00 95.44 183 ASP A C 1
ATOM 1330 O O . ASP A 1 183 ? -21.188 -1.730 -0.664 1.00 95.44 183 ASP A O 1
ATOM 1334 N N . GLY A 1 184 ? -20.065 -0.204 0.558 1.00 95.75 184 GLY A N 1
ATOM 1335 C CA . GLY A 1 184 ? -19.266 0.381 -0.509 1.00 95.75 184 GLY A CA 1
ATOM 1336 C C . GLY A 1 184 ? -19.827 1.677 -1.090 1.00 95.75 184 GLY A C 1
ATOM 1337 O O . GLY A 1 184 ? -19.266 2.150 -2.081 1.00 95.75 184 GLY A O 1
ATOM 1338 N N . GLU A 1 185 ? -20.900 2.243 -0.536 1.00 96.12 185 GLU A N 1
ATOM 1339 C CA . GLU A 1 185 ? -21.457 3.533 -0.945 1.00 96.12 185 GLU A CA 1
ATOM 1340 C C . GLU A 1 185 ? -21.605 4.478 0.256 1.00 96.12 185 GLU A C 1
ATOM 1342 O O . GLU A 1 185 ? -22.187 4.121 1.267 1.00 96.12 185 GLU A O 1
ATOM 1347 N N . PHE A 1 186 ? -21.173 5.737 0.126 1.00 97.19 186 PHE A N 1
ATOM 1348 C CA . PHE A 1 186 ? -21.473 6.752 1.138 1.00 97.19 186 PHE A CA 1
ATOM 1349 C C . PHE A 1 186 ? -22.856 7.370 0.905 1.00 97.19 186 PHE A C 1
ATOM 1351 O O . PHE A 1 186 ? -23.108 8.042 -0.102 1.00 97.19 186 PHE A O 1
ATOM 1358 N N . THR A 1 187 ? -23.780 7.154 1.839 1.00 96.81 187 THR A N 1
ATOM 1359 C CA . THR A 1 187 ? -25.177 7.571 1.726 1.00 96.81 187 THR A CA 1
ATOM 1360 C C . THR A 1 187 ? -25.739 8.158 3.023 1.00 96.81 187 THR A C 1
ATOM 1362 O O . THR A 1 187 ? -25.136 8.184 4.093 1.00 96.81 187 THR A O 1
ATOM 1365 N N . ILE A 1 188 ? -27.001 8.600 2.967 1.00 96.88 188 ILE A N 1
ATOM 1366 C CA . ILE A 1 188 ? -27.733 8.975 4.184 1.00 96.88 188 ILE A CA 1
ATOM 1367 C C . ILE A 1 188 ? -27.969 7.781 5.129 1.00 96.88 188 ILE A C 1
ATOM 1369 O O . ILE A 1 188 ? -28.294 7.990 6.300 1.00 96.88 188 ILE A O 1
ATOM 1373 N N . GLY A 1 189 ? -27.855 6.544 4.629 1.00 97.44 189 GLY A N 1
ATOM 1374 C CA . GLY A 1 189 ? -27.898 5.330 5.440 1.00 97.44 189 GLY A CA 1
ATOM 1375 C C . GLY A 1 189 ? -26.765 5.315 6.461 1.00 97.44 189 GLY A C 1
ATOM 1376 O O . GLY A 1 189 ? -27.031 5.153 7.653 1.00 97.44 189 GLY A O 1
ATOM 1377 N N . ASP A 1 190 ? -25.553 5.643 6.027 1.00 98.12 190 ASP A N 1
ATOM 1378 C CA . ASP A 1 190 ? -24.346 5.699 6.853 1.00 98.12 190 ASP A CA 1
ATOM 1379 C C . ASP A 1 190 ? -24.472 6.702 7.983 1.00 98.12 190 ASP A C 1
ATOM 1381 O O . ASP A 1 190 ? -24.267 6.371 9.148 1.00 98.12 190 ASP A O 1
ATOM 1385 N N . VAL A 1 191 ? -24.960 7.907 7.680 1.00 98.12 191 VAL A N 1
ATOM 1386 C CA . VAL A 1 191 ? -25.226 8.936 8.696 1.00 98.12 191 VAL A CA 1
ATOM 1387 C C . VAL A 1 191 ? -26.218 8.432 9.747 1.00 98.12 191 VAL A C 1
ATOM 1389 O O . VAL A 1 191 ? -26.083 8.727 10.938 1.00 98.12 191 VAL A O 1
ATOM 1392 N N . GLN A 1 192 ? -27.240 7.672 9.338 1.00 98.00 192 GLN A N 1
ATOM 1393 C CA . GLN A 1 192 ? -28.216 7.107 10.271 1.00 98.00 192 GLN A CA 1
ATOM 1394 C C . GLN A 1 192 ? -27.613 6.003 11.135 1.00 98.00 192 GLN A C 1
ATOM 1396 O O . GLN A 1 192 ? -27.926 5.946 12.329 1.00 98.00 192 GLN A O 1
ATOM 1401 N N . VAL A 1 193 ? -26.780 5.137 10.557 1.00 98.06 193 VAL A N 1
ATOM 1402 C CA . VAL A 1 193 ? -26.057 4.092 11.291 1.00 98.06 193 VAL A CA 1
ATOM 1403 C C . VAL A 1 193 ? -25.078 4.732 12.269 1.00 98.06 193 VAL A C 1
ATOM 1405 O O . VAL A 1 193 ? -25.077 4.375 13.450 1.00 98.06 193 VAL A O 1
ATOM 1408 N N . PHE A 1 194 ? -24.327 5.737 11.828 1.00 98.38 194 PHE A N 1
ATOM 1409 C CA . PHE A 1 194 ? -23.382 6.469 12.653 1.00 98.38 194 PHE A CA 1
ATOM 1410 C C . PHE A 1 194 ? -24.090 7.182 13.801 1.00 98.38 194 PHE A C 1
ATOM 1412 O O . PHE A 1 194 ? -23.746 6.971 14.957 1.00 98.38 194 PHE A O 1
ATOM 1419 N N . PHE A 1 195 ? -25.177 7.916 13.544 1.00 98.31 195 PHE A N 1
ATOM 1420 C CA . PHE A 1 195 ? -25.965 8.559 14.602 1.00 98.31 195 PHE A CA 1
ATOM 1421 C C . PHE A 1 195 ? -26.494 7.572 15.654 1.00 98.31 195 PHE A C 1
ATOM 1423 O O . PHE A 1 195 ? -26.609 7.915 16.831 1.00 98.31 195 PHE A O 1
ATOM 1430 N N . GLN A 1 196 ? -26.831 6.345 15.259 1.00 98.19 196 GLN A N 1
ATOM 1431 C CA . GLN A 1 196 ? -27.297 5.322 16.198 1.00 98.19 196 GLN A CA 1
ATOM 1432 C C . GLN A 1 196 ? -26.164 4.733 17.043 1.00 98.19 196 GLN A C 1
ATOM 1434 O O . GLN A 1 196 ? -26.420 4.290 18.164 1.00 98.19 196 GLN A O 1
ATOM 1439 N N . ASN A 1 197 ? -24.932 4.741 16.529 1.00 98.19 197 ASN A N 1
ATOM 1440 C CA . ASN A 1 197 ? -23.803 4.008 17.096 1.00 98.19 197 ASN A CA 1
ATOM 1441 C C . ASN A 1 197 ? -22.599 4.883 17.465 1.00 98.19 197 ASN A C 1
ATOM 1443 O O . ASN A 1 197 ? -21.604 4.336 17.932 1.00 98.19 197 ASN A O 1
ATOM 1447 N N . TYR A 1 198 ? -22.669 6.212 17.334 1.00 97.81 198 TYR A N 1
ATOM 1448 C CA . TYR A 1 198 ? -21.510 7.087 17.552 1.00 97.81 198 TYR A CA 1
ATOM 1449 C C . TYR A 1 198 ? -20.944 6.983 18.974 1.00 97.81 198 TYR A C 1
ATOM 1451 O O . TYR A 1 198 ? -19.771 7.242 19.186 1.00 97.81 198 TYR A O 1
ATOM 1459 N N . GLN A 1 199 ? -21.758 6.566 19.951 1.00 97.56 199 GLN A N 1
ATOM 1460 C CA . GLN A 1 199 ? -21.338 6.325 21.340 1.00 97.56 199 GLN A CA 1
ATOM 1461 C C . GLN A 1 199 ? -20.914 4.876 21.631 1.00 97.56 199 GLN A C 1
ATOM 1463 O O . GLN A 1 199 ? -20.658 4.542 22.786 1.00 97.56 199 GLN A O 1
ATOM 1468 N N . SER A 1 200 ? -20.919 3.992 20.634 1.00 97.44 200 SER A N 1
ATOM 1469 C CA . SER A 1 200 ? -20.505 2.597 20.802 1.00 97.44 200 SER A CA 1
ATOM 1470 C C . SER A 1 200 ? -19.005 2.493 21.073 1.00 97.44 200 SER A C 1
ATOM 1472 O O . SER A 1 200 ? -18.232 3.342 20.635 1.00 97.44 200 SER A O 1
ATOM 1474 N N . ASP A 1 201 ? -18.585 1.414 21.740 1.00 96.75 201 ASP A N 1
ATOM 1475 C CA . ASP A 1 201 ? -17.164 1.148 21.991 1.00 96.75 201 ASP A CA 1
ATOM 1476 C C . ASP A 1 201 ? -16.363 1.055 20.683 1.00 96.75 201 ASP A C 1
ATOM 1478 O O . ASP A 1 201 ? -15.211 1.471 20.647 1.00 96.75 201 ASP A O 1
ATOM 1482 N N . VAL A 1 202 ? -16.962 0.534 19.604 1.00 95.00 202 VAL A N 1
ATOM 1483 C CA . VAL A 1 202 ? -16.303 0.448 18.291 1.00 95.00 202 VAL A CA 1
ATOM 1484 C C . VAL A 1 202 ? -15.964 1.843 17.779 1.00 95.00 202 VAL A C 1
ATOM 1486 O O . VAL A 1 202 ? -14.817 2.087 17.435 1.00 95.00 202 VAL A O 1
ATOM 1489 N N . VAL A 1 203 ? -16.919 2.774 17.795 1.00 96.62 203 VAL A N 1
ATOM 1490 C CA . VAL A 1 203 ? -16.680 4.141 17.312 1.00 96.62 203 VAL A CA 1
ATOM 1491 C C . VAL A 1 203 ? -15.769 4.921 18.263 1.00 96.62 203 VAL A C 1
ATOM 1493 O O . VAL A 1 203 ? -14.821 5.563 17.830 1.00 96.62 203 VAL A O 1
ATOM 1496 N N . GLN A 1 204 ? -16.018 4.853 19.570 1.00 96.00 204 GLN A N 1
ATOM 1497 C CA . GLN A 1 204 ? -15.296 5.666 20.554 1.00 96.00 204 GLN A CA 1
ATOM 1498 C C . GLN A 1 204 ? -13.836 5.230 20.744 1.00 96.00 204 GLN A C 1
ATOM 1500 O O . GLN A 1 204 ? -12.986 6.074 21.005 1.00 96.00 204 GLN A O 1
ATOM 1505 N N . ASN A 1 205 ? -13.526 3.935 20.605 1.00 93.12 205 ASN A N 1
ATOM 1506 C CA . ASN A 1 205 ? -12.143 3.444 20.685 1.00 93.12 205 ASN A CA 1
ATOM 1507 C C . ASN A 1 205 ? -11.352 3.634 19.382 1.00 93.12 205 ASN A C 1
ATOM 1509 O O . ASN A 1 205 ? -10.167 3.323 19.366 1.00 93.12 205 ASN A O 1
ATOM 1513 N N . ASN A 1 206 ? -12.007 4.099 18.318 1.00 93.44 206 ASN A N 1
ATOM 1514 C CA . ASN A 1 206 ? -11.427 4.331 16.997 1.00 93.44 206 ASN A CA 1
ATOM 1515 C C . ASN A 1 206 ? -11.778 5.749 16.513 1.00 93.44 206 ASN A C 1
ATOM 1517 O O . ASN A 1 206 ? -12.128 5.964 15.353 1.00 93.44 206 ASN A O 1
ATOM 1521 N N . ALA A 1 207 ? -11.788 6.707 17.445 1.00 94.88 207 ALA A N 1
ATOM 1522 C CA . ALA A 1 207 ? -12.283 8.055 17.209 1.00 94.88 207 ALA A CA 1
ATOM 1523 C C . ALA A 1 207 ? -11.514 8.787 16.101 1.00 94.88 207 ALA A C 1
ATOM 1525 O O . ALA A 1 207 ? -12.093 9.639 15.436 1.00 94.88 207 ALA A O 1
ATOM 1526 N N . GLU A 1 208 ? -10.249 8.440 15.865 1.00 91.19 208 GLU A N 1
ATOM 1527 C CA . GLU A 1 208 ? -9.433 8.991 14.782 1.00 91.19 208 GLU A CA 1
ATOM 1528 C C . GLU A 1 208 ? -10.049 8.806 13.387 1.00 91.19 208 GLU A C 1
ATOM 1530 O O . GLU A 1 208 ? -9.875 9.686 12.556 1.00 91.19 208 GLU A O 1
ATOM 1535 N N . PHE A 1 209 ? -10.819 7.736 13.154 1.00 94.56 209 PHE A N 1
ATOM 1536 C CA . PHE A 1 209 ? -11.459 7.453 11.859 1.00 94.56 209 PHE A CA 1
ATOM 1537 C C . PHE A 1 209 ? -12.854 8.058 11.712 1.00 94.56 209 PHE A C 1
ATOM 1539 O O . PHE A 1 209 ? -13.438 8.033 10.634 1.00 94.56 209 PHE A O 1
ATOM 1546 N N . PHE A 1 210 ? -13.425 8.554 12.810 1.00 97.00 210 PHE A N 1
ATOM 1547 C CA . PHE A 1 210 ? -14.828 8.968 12.876 1.00 97.00 210 PHE A CA 1
ATOM 1548 C C . PHE A 1 210 ? -15.009 10.389 13.423 1.00 97.00 210 PHE A C 1
ATOM 1550 O O . PHE A 1 210 ? -16.137 10.842 13.635 1.00 97.00 210 PHE A O 1
ATOM 1557 N N . ASN A 1 211 ? -13.913 11.099 13.694 1.00 96.44 211 ASN A N 1
ATOM 1558 C CA . ASN A 1 211 ? -13.899 12.490 14.136 1.00 96.44 211 ASN A CA 1
ATOM 1559 C C . ASN A 1 211 ? -14.028 13.429 12.928 1.00 96.44 211 ASN A C 1
ATOM 1561 O O . ASN A 1 211 ? -13.157 14.259 12.680 1.00 96.44 211 ASN A O 1
ATOM 1565 N N . PHE A 1 212 ? -15.122 13.291 12.175 1.00 97.00 212 PHE A N 1
ATOM 1566 C CA . PHE A 1 212 ? -15.415 14.072 10.965 1.00 97.00 212 PHE A CA 1
ATOM 1567 C C . PHE A 1 212 ? -15.486 15.588 11.214 1.00 97.00 212 PHE A C 1
ATOM 1569 O O . PHE A 1 212 ? -15.482 16.383 10.280 1.00 97.00 212 PHE A O 1
ATOM 1576 N N . SER A 1 213 ? -15.616 16.018 12.474 1.00 95.50 213 SER A N 1
ATOM 1577 C CA . SER A 1 213 ? -15.549 17.431 12.854 1.00 95.50 213 SER A CA 1
ATOM 1578 C C . SER A 1 213 ? -14.127 17.938 13.116 1.00 95.50 213 SER A C 1
ATOM 1580 O O . SER A 1 213 ? -13.966 19.122 13.426 1.00 95.50 213 SER A O 1
ATOM 1582 N N . GLU A 1 214 ? -13.125 17.058 13.015 1.00 94.38 214 GLU A N 1
ATOM 1583 C CA . GLU A 1 214 ? -11.703 17.322 13.261 1.00 94.38 214 GLU A CA 1
ATOM 1584 C C . GLU A 1 214 ? -11.457 17.990 14.626 1.00 94.38 214 GLU A C 1
ATOM 1586 O O . GLU A 1 214 ? -10.647 18.908 14.789 1.00 94.38 214 GLU A O 1
ATOM 1591 N N . SER A 1 215 ? -12.214 17.564 15.640 1.00 92.25 215 SER A N 1
ATOM 1592 C CA . SER A 1 215 ? -12.095 18.093 16.995 1.00 92.25 215 SER A CA 1
ATOM 1593 C C . SER A 1 215 ? -10.847 17.560 17.718 1.00 92.25 215 SER A C 1
ATOM 1595 O O . SER A 1 215 ? -10.392 16.451 17.458 1.00 92.25 215 SER A O 1
ATOM 1597 N N . GLU A 1 216 ? -10.275 18.357 18.630 1.00 89.56 216 GLU A N 1
ATOM 1598 C CA . GLU A 1 216 ? -9.051 18.010 19.370 1.00 89.56 216 GLU A CA 1
ATOM 1599 C C . GLU A 1 216 ? -9.280 18.053 20.900 1.00 89.56 216 GLU A C 1
ATOM 1601 O O . GLU A 1 216 ? -9.693 19.102 21.419 1.00 89.56 216 GLU A O 1
ATOM 1606 N N . PRO A 1 217 ? -8.974 16.974 21.659 1.00 85.88 217 PRO A N 1
ATOM 1607 C CA . PRO A 1 217 ? -8.434 15.690 21.184 1.00 85.88 217 PRO A CA 1
ATOM 1608 C C . PRO A 1 217 ? -9.451 14.924 20.328 1.00 85.88 217 PRO A C 1
ATOM 1610 O O . PRO A 1 217 ? -10.642 15.205 20.432 1.00 85.88 217 PRO A O 1
ATOM 1613 N N . SER A 1 218 ? -8.984 13.963 19.522 1.00 85.19 218 SER A N 1
ATOM 1614 C CA . SER A 1 218 ? -9.852 13.137 18.674 1.00 85.19 218 SER A CA 1
ATOM 1615 C C . SER A 1 218 ? -10.913 12.421 19.516 1.00 85.19 218 SER A C 1
ATOM 1617 O O . SER A 1 218 ? -10.634 11.439 20.206 1.00 85.19 218 SER A O 1
ATOM 1619 N N . GLU A 1 219 ? -12.132 12.949 19.486 1.00 93.19 219 GLU A N 1
ATOM 1620 C CA . GLU A 1 219 ? -13.290 12.463 20.228 1.00 93.19 219 GLU A CA 1
ATOM 1621 C C . GLU A 1 219 ? -14.502 12.483 19.303 1.00 93.19 219 GLU A C 1
ATOM 1623 O O . GLU A 1 219 ? -14.763 13.475 18.631 1.00 93.19 219 GLU A O 1
ATOM 1628 N N . VAL A 1 220 ? -15.292 11.408 19.313 1.00 97.56 220 VAL A N 1
ATOM 1629 C CA . VAL A 1 220 ? -16.521 11.357 18.518 1.00 97.56 220 VAL A CA 1
ATOM 1630 C C . VAL A 1 220 ? -17.696 11.871 19.335 1.00 97.56 220 VAL A C 1
ATOM 1632 O O . VAL A 1 220 ? -18.031 11.368 20.413 1.00 97.56 220 VAL A O 1
ATOM 1635 N N . SER A 1 221 ? -18.382 12.855 18.780 1.00 96.56 221 SER A N 1
ATOM 1636 C CA . SER A 1 221 ? -19.484 13.582 19.378 1.00 96.56 221 SER A CA 1
ATOM 1637 C C . SER A 1 221 ? -20.664 13.704 18.411 1.00 96.56 221 SER A C 1
ATOM 1639 O O . SER A 1 221 ? -20.666 13.213 17.285 1.00 96.56 221 SER A O 1
ATOM 1641 N N . ILE A 1 222 ? -21.711 14.406 18.850 1.00 96.81 222 ILE A N 1
ATOM 1642 C CA . ILE A 1 222 ? -22.812 14.755 17.947 1.00 96.81 222 ILE A CA 1
ATOM 1643 C C . ILE A 1 222 ? -22.370 15.721 16.833 1.00 96.81 222 ILE A C 1
ATOM 1645 O O . ILE A 1 222 ? -23.045 15.801 15.810 1.00 96.81 222 ILE A O 1
ATOM 1649 N N . GLY A 1 223 ? -21.267 16.454 17.027 1.00 97.38 223 GLY A N 1
ATOM 1650 C CA . GLY A 1 223 ? -20.693 17.328 16.005 1.00 97.38 223 GLY A CA 1
ATOM 1651 C C . GLY A 1 223 ? -20.222 16.541 14.785 1.00 97.38 223 GLY A C 1
ATOM 1652 O O . GLY A 1 223 ? -20.458 16.973 13.664 1.00 97.38 223 GLY A O 1
ATOM 1653 N N . ASP A 1 224 ? -19.680 15.346 14.994 1.00 98.19 224 ASP A N 1
ATOM 1654 C CA . ASP A 1 224 ? -19.178 14.474 13.928 1.00 98.19 224 ASP A CA 1
ATOM 1655 C C . ASP A 1 224 ? -20.314 13.888 13.098 1.00 98.19 224 ASP A C 1
ATOM 1657 O O . ASP A 1 224 ? -20.252 13.867 11.876 1.00 98.19 224 ASP A O 1
ATOM 1661 N N . VAL A 1 225 ? -21.429 13.528 13.741 1.00 97.81 225 VAL A N 1
ATOM 1662 C 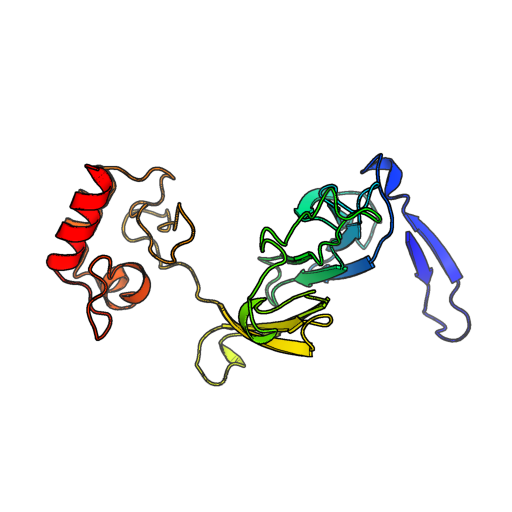CA . VAL A 1 225 ? -22.650 13.132 13.019 1.00 97.81 225 VAL A CA 1
ATOM 1663 C C . VAL A 1 225 ? -23.150 14.274 12.131 1.00 97.81 225 VAL A C 1
ATOM 1665 O O . VAL A 1 225 ? -23.645 14.047 11.028 1.00 97.81 225 VAL A O 1
ATOM 1668 N N . GLN A 1 226 ? -23.058 15.515 12.617 1.00 97.50 226 GLN A N 1
ATOM 1669 C CA . GLN A 1 226 ? -23.460 16.684 11.841 1.00 97.50 226 GLN A CA 1
ATOM 1670 C C . GLN A 1 226 ? -22.503 16.953 10.681 1.00 97.50 226 GLN A C 1
ATOM 1672 O O . GLN A 1 226 ? -22.990 17.300 9.609 1.00 97.50 226 GLN A O 1
ATOM 1677 N N . ALA A 1 227 ? -21.196 16.794 10.890 1.00 97.12 227 ALA A N 1
ATOM 1678 C CA . ALA A 1 227 ? -20.180 16.944 9.855 1.00 97.12 227 ALA A CA 1
ATOM 1679 C C . ALA A 1 227 ? -20.367 15.901 8.744 1.00 97.12 227 ALA A C 1
ATOM 1681 O O . ALA A 1 227 ? -20.554 16.286 7.592 1.00 97.12 227 ALA A O 1
ATOM 1682 N N . LEU A 1 228 ? -20.494 14.620 9.107 1.00 97.31 228 LEU A N 1
ATOM 1683 C CA . LEU A 1 228 ? -20.773 13.536 8.161 1.00 97.31 228 LEU A CA 1
ATOM 1684 C C . LEU A 1 228 ? -22.074 13.782 7.380 1.00 97.31 228 LEU A C 1
ATOM 1686 O O . LEU A 1 228 ? -22.140 13.600 6.169 1.00 97.31 228 LEU A O 1
ATOM 1690 N N . PHE A 1 229 ? -23.127 14.271 8.049 1.00 97.62 229 PHE A N 1
ATOM 1691 C CA . PHE A 1 229 ? -24.368 14.633 7.360 1.00 97.62 229 PHE A CA 1
ATOM 1692 C C . PHE A 1 229 ? -24.184 15.752 6.328 1.00 97.62 229 PHE A C 1
ATOM 1694 O O . PHE A 1 229 ? -24.862 15.711 5.305 1.00 97.62 229 PHE A O 1
ATOM 1701 N N . GLN A 1 230 ? -23.334 16.756 6.590 1.00 96.25 230 GLN A N 1
ATOM 1702 C CA . GLN A 1 230 ? -23.079 17.823 5.614 1.00 96.25 230 GLN A CA 1
ATOM 1703 C C . GLN A 1 230 ? -22.405 17.269 4.358 1.00 96.25 230 GLN A C 1
ATOM 1705 O O . GLN A 1 230 ? -22.841 17.597 3.262 1.00 96.25 230 GLN A O 1
ATOM 1710 N N . GLN A 1 231 ? -21.433 16.371 4.518 1.00 93.69 231 GLN A N 1
ATOM 1711 C CA . GLN A 1 231 ? -20.729 15.765 3.387 1.00 93.69 231 GLN A CA 1
ATOM 1712 C C . GLN A 1 231 ? -21.672 14.990 2.447 1.00 93.69 231 GLN A C 1
ATOM 1714 O O . GLN A 1 231 ? -21.518 15.072 1.237 1.00 93.69 231 GLN A O 1
ATOM 1719 N N . VAL A 1 232 ? -22.699 14.298 2.967 1.00 91.56 232 VAL A N 1
ATOM 1720 C CA . VAL A 1 232 ? -23.689 13.582 2.123 1.00 91.56 232 VAL A CA 1
ATOM 1721 C C . VAL A 1 232 ? -24.545 14.521 1.264 1.00 91.56 232 VAL A C 1
ATOM 1723 O O . VAL A 1 232 ? -25.104 14.097 0.249 1.00 91.56 232 VAL A O 1
ATOM 1726 N N . VAL A 1 233 ? -24.773 15.759 1.712 1.00 89.69 233 VAL A N 1
ATOM 1727 C CA . VAL A 1 233 ? -25.755 16.666 1.090 1.00 89.69 233 VAL A CA 1
ATOM 1728 C C . VAL A 1 233 ? -25.143 17.745 0.197 1.00 89.69 233 VAL A C 1
ATOM 1730 O O . VAL A 1 233 ? -25.918 18.457 -0.454 1.00 89.69 233 VAL A O 1
ATOM 1733 N N . ASP A 1 234 ? -23.816 17.858 0.172 1.00 79.00 234 ASP A N 1
ATOM 1734 C CA . ASP A 1 234 ? -23.050 18.735 -0.725 1.00 79.00 234 ASP A 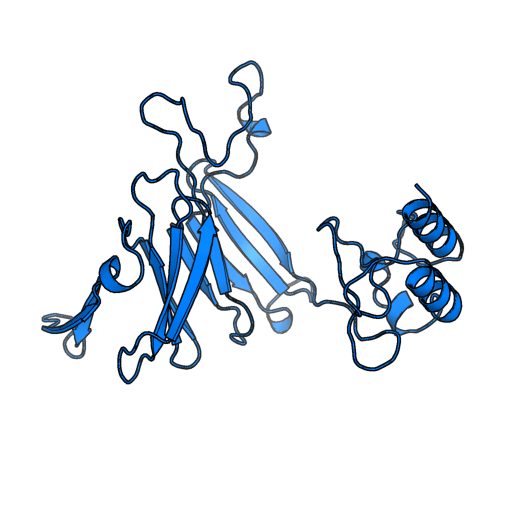CA 1
ATOM 1735 C C . ASP A 1 234 ? -22.792 18.073 -2.096 1.00 79.00 234 ASP A C 1
ATOM 1737 O O . ASP A 1 234 ? -22.849 18.809 -3.115 1.00 79.00 234 ASP A O 1
#

pLDDT: mean 88.82, std 12.95, range [38.28, 98.38]

Radius of gyration: 21.98 Å; chains: 1; bounding box: 58×54×46 Å

Secondary structure (DSSP, 8-state):
-EEEE-SSTTS-EEEEE--GGGT-TT---EEEEEEETTEEEEEE--SSTTSEEEEEEEETTT--EEEEEEEEESEEEEEE-TTSS-EEEEE-----TTSS--TT----SSS--TTSS-S--EEEEEEE-GGG-TTSSEEEEEEETTTTEEEEEEE-PPPPPSSTTPPPB-SSSSS---BSSSSS---HHHHHHHHHHTTSHHHHTTGGGT-TT--SS----HHHHHHHHHHHH-

Foldseek 3Di:
DWDWDVPPVVDIHTDDDDDVCVVPVQWDDFAEWEDDPQKIWIWTAGVVQQDWTKIWIAGNVPRDTDDMDTHGGQFRYWYADPVRPDIDTDHQWDADPVNPGTSPDPPDPDDDDLVPSPQHGWHDWDWDPLVRDPVSFIWIWTQRDVSRDIDIDTDDDQFAQLDDHATFDDQPPPQAGQRNRNPNDRAVVSLVSCVVRCVPPSNQVPLSRQQLVPDPPSGGDVVSSVSSVVVRVD